Protein AF-A0A377C7A3-F1 (afdb_monomer)

pLDDT: mean 77.53, std 23.69, range [22.67, 98.62]

Solvent-accessible surface area (backbone atoms only — not comparable to full-atom values): 10834 Å² total; per-residue (Å²): 135,71,88,53,82,88,37,38,31,46,67,75,42,74,80,34,32,42,44,20,85,85,66,76,35,69,90,43,44,44,72,60,61,71,59,52,41,50,52,49,38,56,38,43,78,72,42,38,32,33,38,29,30,40,35,12,69,76,39,38,38,49,56,66,60,54,53,51,44,29,68,75,51,68,43,30,75,39,38,24,26,54,58,52,34,84,93,60,57,59,74,62,68,80,74,52,53,52,66,58,59,42,46,52,43,48,41,22,44,74,68,21,32,92,91,40,85,54,43,30,62,35,66,21,41,70,51,73,57,84,102,46,92,54,73,59,49,69,66,36,53,51,51,37,50,50,56,50,60,36,96,77,44,90,44,76,64,53,46,50,29,59,52,54,49,55,68,57,62,82,67,81,67,100,72,89,63,84,45,81,72,64,83,85,72,77,81,126

Nearest PDB structures (foldseek):
  4lef-assembly5_E  TM=9.799E-01  e=6.501E-24  Escherichia coli K-12
  8sfk-assembly1_D-2  TM=8.277E-01  e=1.593E-09  Saccharolobus solfataricus P2
  4keu-assembly2_B  TM=8.155E-01  e=1.593E-09  Saccharolobus solfataricus
  3k2g-assembly1_B  TM=8.786E-01  e=1.555E-08  Cereibacter sphaeroides 2.4.1
  5w3u-assembly2_D  TM=7.088E-01  e=3.055E-09  Saccharolobus solfataricus

InterPro domains:
  IPR001559 Phosphotriesterase [PF02126] (6-140)
  IPR001559 Phosphotriesterase [PS51347] (1-141)
  IPR001559 Phosphotriesterase [PTHR10819] (15-135)
  IPR017947 Aryldialkylphosphatase, zinc-binding site [PS01322] (7-15)
  IPR032466 Metal-dependent hydrolase [SSF51556] (3-167)

Sequence (188 aa):
MSFDPTGYTLAHEHLHIDLSGFKNNVDCRLDQYAFICQEMNDLMTRGVRNVIEMTNRYMGSNAQFMLDVMRETGINVVACTGYYQDAFFPEHVAIRSVQELAQEMVDEIEQGIDGTELKAGIIAEIGTSEGRLRRWKRRYLLPLRWRITRPDARSPRIRRLARWGWNNWRYCKPTELIFRASPLVTAI

Foldseek 3Di:
DADDLFFWEAEEDAQAFDPCVVVVHCVRGRDPLVVSLVVLLVVVVVRAAEYEHFQAPLRGDDPVSQVVSCVSRVHHYAYEYEDAEPSSDDPVVVVDALVVRLVVRVCQQPPHDPPDPHHHQAHDDHYYDPPDPDPCCVRHVVVSLPQQCDPVNPDPSSNVRSVVNVVCVVDDDPDDDTDNDDCPSVDD

Mean predicted aligned error: 9.61 Å

Radius of gyration: 16.35 Å; Cα contacts (8 Å, |Δi|>4): 289; chains: 1; bounding box: 43×36×40 Å

Organism: Escherichia coli (NCBI:txid562)

Secondary structure (DSSP, 8-state):
----TTSEEEEEE-SSEE-HHHHT-GGGEE--HHHHHHHHHHHHHTTEEEEEE---GGGT--HHHHHHHHHHH--EEE-EES---GGG--THHHHS-HHHHHHHHHHHHHT-STTSS----EE------TT---THIIIIIHHHHHHHT-TT-S-HHHHHHHHHHHHHTT---SS--EEPPPTTS---

Structure (mmCIF, N/CA/C/O backbone):
data_AF-A0A377C7A3-F1
#
_entry.id   AF-A0A377C7A3-F1
#
loop_
_atom_site.group_PDB
_atom_site.id
_atom_site.type_symbol
_atom_site.label_atom_id
_atom_site.label_alt_id
_atom_site.label_comp_id
_atom_site.label_asym_id
_atom_site.label_entity_id
_atom_site.label_seq_id
_atom_site.pdbx_PDB_ins_code
_atom_site.Cartn_x
_atom_site.Cartn_y
_atom_site.Cartn_z
_atom_site.occupancy
_atom_site.B_iso_or_equiv
_atom_site.auth_seq_id
_atom_site.auth_comp_id
_atom_site.auth_asym_id
_atom_site.auth_atom_id
_atom_site.pdbx_PDB_model_num
ATOM 1 N N . MET A 1 1 ? -2.768 8.661 11.198 1.00 59.44 1 MET A N 1
ATOM 2 C CA . MET A 1 1 ? -2.999 7.834 12.405 1.00 59.44 1 MET A CA 1
ATOM 3 C C . MET A 1 1 ? -1.776 6.958 12.644 1.00 59.44 1 MET A C 1
ATOM 5 O O . MET A 1 1 ? -0.974 6.815 11.727 1.00 59.44 1 MET A O 1
ATOM 9 N N . SER A 1 2 ? -1.572 6.469 13.867 1.00 81.88 2 SER A N 1
ATOM 10 C CA . SER A 1 2 ? -0.467 5.570 14.228 1.00 81.88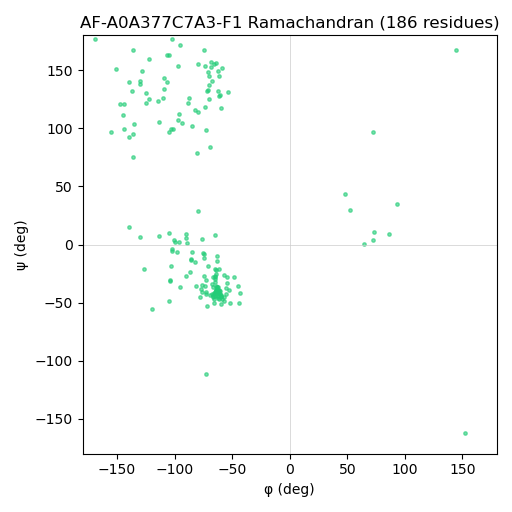 2 SER A CA 1
ATOM 11 C C . SER A 1 2 ? -0.970 4.132 14.396 1.00 81.88 2 SER A C 1
ATOM 13 O O . SER A 1 2 ? -2.168 3.896 14.524 1.00 81.88 2 SER A O 1
ATOM 15 N N . PHE A 1 3 ? -0.044 3.171 14.373 1.00 90.00 3 PHE A N 1
ATOM 16 C CA . PHE A 1 3 ? -0.342 1.751 14.554 1.00 90.00 3 PHE A CA 1
ATOM 17 C C . PHE A 1 3 ? -0.981 1.485 15.924 1.00 90.00 3 PHE A C 1
ATOM 19 O O . PHE A 1 3 ? -0.414 1.878 16.945 1.00 90.00 3 PHE A O 1
ATOM 26 N N . ASP A 1 4 ? -2.115 0.783 15.953 1.00 92.75 4 ASP A N 1
ATOM 27 C CA . ASP A 1 4 ? -2.824 0.449 17.191 1.00 92.75 4 ASP A CA 1
ATOM 28 C C . ASP A 1 4 ? -2.449 -0.971 17.661 1.00 92.75 4 ASP A C 1
ATOM 30 O O . ASP A 1 4 ? -2.891 -1.958 17.067 1.00 92.75 4 ASP A O 1
ATOM 34 N N . PRO A 1 5 ? -1.651 -1.121 18.734 1.00 93.88 5 PRO A N 1
ATOM 35 C CA . PRO A 1 5 ? -1.227 -2.431 19.225 1.00 93.88 5 PRO A CA 1
ATOM 36 C C . PRO A 1 5 ? -2.335 -3.201 19.965 1.00 93.88 5 PRO A C 1
ATOM 38 O O . PRO A 1 5 ? -2.118 -4.353 20.337 1.00 93.88 5 PRO A O 1
ATOM 41 N N . THR A 1 6 ? -3.487 -2.580 20.239 1.00 95.00 6 THR A N 1
ATOM 42 C CA . THR A 1 6 ? -4.564 -3.180 21.041 1.00 95.00 6 THR A CA 1
ATOM 43 C C . THR A 1 6 ? -5.531 -4.025 20.212 1.00 95.00 6 THR A C 1
ATOM 45 O O . THR A 1 6 ? -6.170 -4.929 20.755 1.00 95.00 6 THR A O 1
ATOM 48 N N . GLY A 1 7 ? -5.618 -3.767 18.903 1.00 94.88 7 GLY A N 1
ATOM 49 C CA . GLY A 1 7 ? -6.509 -4.465 17.979 1.00 94.88 7 GLY A CA 1
ATOM 50 C C . GLY A 1 7 ? -5.839 -5.527 17.110 1.00 94.88 7 GLY A C 1
ATOM 51 O O . GLY A 1 7 ? -4.620 -5.718 17.113 1.00 94.88 7 GLY A O 1
ATOM 52 N N . TYR A 1 8 ? -6.656 -6.220 16.317 1.00 97.50 8 TYR A N 1
ATOM 53 C CA . TYR A 1 8 ? -6.157 -7.163 15.318 1.00 97.50 8 TYR A CA 1
ATOM 54 C C . TYR A 1 8 ? -5.537 -6.446 14.118 1.00 97.50 8 TYR A C 1
ATOM 56 O O . TYR A 1 8 ? -5.878 -5.305 13.795 1.00 97.50 8 TYR A O 1
ATOM 64 N N . THR A 1 9 ? -4.615 -7.148 13.460 1.00 97.12 9 THR A N 1
ATOM 65 C CA . THR A 1 9 ? -3.934 -6.688 12.250 1.00 97.12 9 THR A CA 1
ATOM 66 C C . THR A 1 9 ? -4.108 -7.719 11.144 1.00 97.12 9 THR A C 1
ATOM 68 O O . THR A 1 9 ? -3.699 -8.870 11.319 1.00 97.12 9 THR A O 1
ATOM 71 N N . LEU A 1 10 ? -4.681 -7.305 10.013 1.00 95.31 10 LEU A N 1
ATOM 72 C CA . LEU A 1 10 ? -4.649 -8.094 8.781 1.00 95.31 10 LEU A CA 1
ATOM 73 C C . LEU A 1 10 ? -3.308 -7.828 8.096 1.00 95.31 10 LEU A C 1
ATOM 75 O O . LEU A 1 10 ? -2.980 -6.688 7.771 1.00 95.31 10 LEU A O 1
ATOM 79 N N . ALA A 1 11 ? -2.484 -8.868 7.983 1.00 93.94 11 ALA A N 1
ATOM 80 C CA . ALA A 1 11 ? -1.060 -8.722 7.689 1.00 93.94 11 ALA A CA 1
ATOM 81 C C . ALA A 1 11 ? -0.723 -8.615 6.194 1.00 93.94 11 ALA A C 1
ATOM 83 O O . ALA A 1 11 ? 0.421 -8.290 5.869 1.00 93.94 11 ALA A O 1
ATOM 84 N N . HIS A 1 12 ? -1.671 -8.925 5.311 1.00 96.06 12 HIS A N 1
ATOM 85 C CA . HIS A 1 12 ? -1.474 -8.930 3.867 1.00 96.06 12 HIS A CA 1
ATOM 86 C C . HIS A 1 12 ? -2.819 -8.717 3.174 1.00 96.06 12 HIS A C 1
ATOM 88 O O . HIS A 1 12 ? -3.550 -9.677 2.974 1.00 96.06 12 HIS A O 1
ATOM 94 N N . GLU A 1 13 ? -3.121 -7.481 2.791 1.00 96.50 13 GLU A N 1
ATOM 95 C CA . GLU A 1 13 ? -4.351 -7.148 2.067 1.00 96.50 13 GLU A CA 1
ATOM 96 C C . GLU A 1 13 ? -4.063 -6.189 0.910 1.00 96.50 13 GLU A C 1
ATOM 98 O O . GLU A 1 13 ? -2.997 -5.566 0.845 1.00 96.50 13 GLU A O 1
ATOM 103 N N . HIS A 1 14 ? -5.047 -6.031 0.029 1.00 97.69 14 HIS A N 1
ATOM 104 C CA . HIS A 1 14 ? -5.056 -5.016 -1.018 1.00 97.69 14 HIS A CA 1
ATOM 105 C C . HIS A 1 14 ? -6.306 -4.158 -0.856 1.00 97.69 14 HIS A C 1
ATOM 107 O O . HIS A 1 14 ? -7.413 -4.689 -0.827 1.00 97.69 14 HIS A O 1
ATOM 113 N N . LEU A 1 15 ? -6.131 -2.842 -0.747 1.00 96.75 15 LEU A N 1
ATOM 114 C CA . LEU A 1 15 ? -7.260 -1.905 -0.644 1.00 96.75 15 LEU A CA 1
ATOM 115 C C . LEU A 1 15 ? -7.502 -1.158 -1.952 1.00 96.75 15 LEU A C 1
ATOM 117 O O . LEU A 1 15 ? -8.637 -0.804 -2.259 1.00 96.75 15 LEU A O 1
ATOM 121 N N . HIS A 1 16 ? -6.433 -0.938 -2.715 1.00 98.00 16 HIS A N 1
ATOM 122 C CA . HIS A 1 16 ? -6.497 -0.397 -4.060 1.00 98.00 16 HIS A CA 1
ATOM 123 C C . HIS A 1 16 ? -5.405 -1.048 -4.904 1.00 98.00 16 HIS A C 1
ATOM 125 O O . HIS A 1 16 ? -4.225 -0.803 -4.668 1.00 98.00 16 HIS A O 1
ATOM 131 N N . ILE A 1 17 ? -5.796 -1.875 -5.872 1.00 96.88 17 ILE A N 1
ATOM 132 C CA . ILE A 1 17 ? -4.884 -2.603 -6.763 1.00 96.88 17 ILE A CA 1
ATOM 133 C C . ILE A 1 17 ? -5.437 -2.589 -8.184 1.00 96.88 17 ILE A C 1
ATOM 135 O O . ILE A 1 17 ? -6.637 -2.762 -8.386 1.00 96.88 17 ILE A O 1
ATOM 139 N N . ASP A 1 18 ? -4.564 -2.423 -9.175 1.00 96.19 18 ASP A N 1
ATOM 140 C CA . ASP A 1 18 ? -4.933 -2.515 -10.584 1.00 96.19 18 ASP A CA 1
ATOM 141 C C . ASP A 1 18 ? -3.905 -3.330 -11.375 1.00 96.19 18 ASP A C 1
ATOM 143 O O . ASP A 1 18 ? -2.890 -2.835 -11.866 1.00 96.19 18 ASP A O 1
ATOM 147 N N . LEU A 1 19 ? -4.210 -4.618 -11.525 1.00 93.25 19 LEU A N 1
ATOM 148 C CA . LEU A 1 19 ? -3.509 -5.528 -12.429 1.00 93.25 19 LEU A CA 1
ATOM 149 C C . LEU A 1 19 ? -4.331 -5.824 -13.690 1.00 93.25 19 LEU A C 1
ATOM 151 O O . LEU A 1 19 ? -3.980 -6.734 -14.452 1.00 93.25 19 LEU A O 1
ATOM 155 N N . SER A 1 20 ? -5.431 -5.099 -13.916 1.00 93.06 20 SER A N 1
ATOM 156 C CA . SER A 1 20 ? -6.378 -5.392 -14.993 1.00 93.06 20 SER A CA 1
ATOM 157 C C . SER A 1 20 ? -5.746 -5.254 -16.373 1.00 93.06 20 SER A C 1
ATOM 159 O O . SER A 1 20 ? -5.992 -6.101 -17.228 1.00 93.06 20 SER A O 1
ATOM 161 N N . GLY A 1 21 ? -4.847 -4.284 -16.569 1.00 91.12 21 GLY A N 1
ATOM 162 C CA . GLY A 1 21 ? -4.100 -4.122 -17.819 1.00 91.12 21 GLY A CA 1
ATOM 163 C C . GLY A 1 21 ? -3.177 -5.306 -18.131 1.00 91.12 21 GLY A C 1
ATOM 164 O O . GLY A 1 21 ? -3.117 -5.762 -19.270 1.00 91.12 21 GLY A O 1
ATOM 165 N N . PHE A 1 22 ? -2.507 -5.864 -17.116 1.00 88.62 22 PHE A N 1
ATOM 166 C CA . PHE A 1 22 ? -1.619 -7.022 -17.285 1.00 88.62 22 PHE A CA 1
ATOM 167 C C . PHE A 1 22 ? -2.385 -8.325 -17.518 1.00 88.62 22 PHE A C 1
ATOM 169 O O . PHE A 1 22 ? -1.918 -9.201 -18.244 1.00 88.62 22 PHE A O 1
ATOM 176 N N . LYS A 1 23 ? -3.541 -8.478 -16.865 1.00 89.25 23 LYS A N 1
ATOM 177 C CA . LYS A 1 23 ? -4.336 -9.714 -16.889 1.00 89.25 23 LYS A CA 1
ATOM 178 C C . LYS A 1 23 ? -5.491 -9.684 -17.887 1.00 89.25 23 LYS A C 1
ATOM 180 O O . LYS A 1 23 ? -6.140 -10.709 -18.071 1.00 89.25 23 LYS A O 1
ATOM 185 N N . ASN A 1 24 ? -5.744 -8.534 -18.512 1.00 92.81 24 ASN A N 1
ATOM 186 C CA . ASN A 1 24 ? -6.908 -8.267 -19.353 1.00 92.81 24 ASN A CA 1
ATOM 187 C C . ASN A 1 24 ? -8.228 -8.711 -18.687 1.00 92.81 24 ASN A C 1
ATOM 189 O O . ASN A 1 24 ? -9.066 -9.365 -19.304 1.00 92.81 24 ASN A O 1
ATOM 193 N N . ASN A 1 25 ? -8.371 -8.414 -17.392 1.00 93.50 25 ASN A N 1
ATOM 194 C CA . ASN A 1 25 ? -9.524 -8.799 -16.581 1.00 93.50 25 ASN A CA 1
ATOM 195 C C . ASN A 1 25 ? -9.860 -7.688 -15.578 1.00 93.50 25 ASN A C 1
ATOM 197 O O . ASN A 1 25 ? -9.024 -7.341 -14.743 1.00 93.50 25 ASN A O 1
ATOM 201 N N . VAL A 1 26 ? -11.083 -7.156 -15.646 1.00 93.12 26 VAL A N 1
ATOM 202 C CA . VAL A 1 26 ? -11.553 -6.077 -14.765 1.00 93.12 26 VAL A CA 1
ATOM 203 C C . VAL A 1 26 ? -11.628 -6.501 -13.298 1.00 93.12 26 VAL A C 1
ATOM 205 O O . VAL A 1 26 ? -11.380 -5.668 -12.438 1.00 93.12 26 VAL A O 1
ATOM 208 N N . ASP A 1 27 ? -11.833 -7.789 -13.005 1.00 93.88 27 ASP A N 1
ATOM 209 C CA . ASP A 1 27 ? -11.848 -8.310 -11.628 1.00 93.88 27 ASP A CA 1
ATOM 210 C C . ASP A 1 27 ? -10.487 -8.150 -10.927 1.00 93.88 27 ASP A C 1
ATOM 212 O O . ASP A 1 27 ? -10.370 -8.299 -9.715 1.00 93.88 27 ASP A O 1
ATOM 216 N N . CYS A 1 28 ? -9.427 -7.862 -11.688 1.00 93.50 28 CYS A N 1
ATOM 217 C CA . CYS A 1 28 ? -8.098 -7.565 -11.160 1.00 93.50 28 CYS A CA 1
ATOM 218 C C . CYS A 1 28 ? -7.872 -6.067 -10.892 1.00 93.50 28 CYS A C 1
ATOM 220 O O . CYS A 1 28 ? -6.732 -5.680 -10.625 1.00 93.50 28 CYS A O 1
ATOM 222 N N . ARG A 1 29 ? -8.922 -5.241 -10.987 1.00 95.94 29 ARG A N 1
ATOM 223 C CA . ARG A 1 29 ? -8.951 -3.845 -10.552 1.00 95.94 29 ARG A CA 1
ATOM 224 C C . ARG A 1 29 ? -9.913 -3.704 -9.377 1.00 95.94 29 ARG A C 1
ATOM 226 O O . ARG A 1 29 ? -11.127 -3.739 -9.550 1.00 95.94 29 ARG A O 1
ATOM 233 N N . LEU A 1 30 ? -9.347 -3.544 -8.190 1.00 97.12 30 LEU A N 1
ATOM 234 C CA . LEU A 1 30 ? -10.074 -3.288 -6.957 1.00 97.12 30 LEU A CA 1
ATOM 235 C C . LEU A 1 30 ? -9.928 -1.805 -6.615 1.00 97.12 30 LEU A C 1
ATOM 237 O O . LEU A 1 30 ? -8.896 -1.393 -6.098 1.00 97.12 30 LEU A O 1
ATOM 241 N N . ASP A 1 31 ? -10.947 -1.011 -6.937 1.00 97.00 31 ASP A N 1
ATOM 242 C CA . ASP A 1 31 ? -10.979 0.445 -6.721 1.00 97.00 31 ASP A CA 1
ATOM 243 C C . ASP A 1 31 ? -12.353 0.948 -6.220 1.00 97.00 31 ASP A C 1
ATOM 245 O O . ASP A 1 31 ? -12.656 2.145 -6.228 1.00 97.00 31 ASP A O 1
ATOM 249 N N . GLN A 1 32 ? -13.208 0.035 -5.749 1.00 97.75 32 GLN A N 1
ATOM 250 C CA . GLN A 1 32 ? -14.587 0.322 -5.348 1.00 97.75 32 GLN A CA 1
ATOM 251 C C . GLN A 1 32 ? -14.657 0.934 -3.938 1.00 97.75 32 GLN A C 1
ATOM 253 O O . GLN A 1 32 ? -15.010 0.264 -2.967 1.00 97.75 32 GLN A O 1
ATOM 258 N N . TYR A 1 33 ? -14.355 2.233 -3.836 1.00 98.25 33 TYR A N 1
ATOM 259 C CA . TYR A 1 33 ? -14.226 2.981 -2.574 1.00 98.25 33 TYR A CA 1
ATOM 260 C C . TYR A 1 33 ? -15.327 2.705 -1.539 1.00 98.25 33 TYR A C 1
ATOM 262 O O . TYR A 1 33 ? -15.030 2.393 -0.387 1.00 98.25 33 TYR A O 1
ATOM 270 N N . ALA A 1 34 ? -16.600 2.790 -1.940 1.00 98.38 34 ALA A N 1
ATOM 271 C CA . ALA A 1 34 ? -17.723 2.632 -1.016 1.00 98.38 34 ALA A CA 1
ATOM 272 C C . ALA A 1 34 ? -17.785 1.226 -0.394 1.00 98.38 34 ALA A C 1
ATOM 274 O O . ALA A 1 34 ? -18.061 1.102 0.798 1.00 98.38 34 ALA A O 1
ATOM 275 N N . PHE A 1 35 ? -17.498 0.182 -1.176 1.00 98.31 35 PHE A N 1
ATOM 276 C CA . PHE A 1 35 ? -17.493 -1.196 -0.681 1.00 98.31 35 PHE A CA 1
ATOM 277 C C . PHE A 1 35 ? -16.283 -1.463 0.210 1.00 98.31 35 PHE A C 1
ATOM 279 O O . PHE A 1 35 ? -16.447 -2.025 1.287 1.00 98.31 35 PHE A O 1
ATOM 286 N N . ILE A 1 36 ? -15.101 -0.956 -0.156 1.00 98.50 36 ILE A N 1
ATOM 287 C CA . ILE A 1 36 ? -13.912 -1.052 0.702 1.00 98.50 36 ILE A CA 1
ATOM 288 C C . ILE A 1 36 ? -14.151 -0.364 2.050 1.00 98.50 36 ILE A C 1
ATOM 290 O O . ILE A 1 36 ? -13.851 -0.939 3.092 1.00 98.50 36 ILE A O 1
ATOM 294 N N . CYS A 1 37 ? -14.750 0.830 2.068 1.00 98.62 37 CYS A N 1
ATOM 295 C CA . CYS A 1 37 ? -15.074 1.507 3.327 1.00 98.62 37 CYS A CA 1
ATOM 296 C C . CYS A 1 37 ? -16.067 0.705 4.180 1.00 98.62 37 CYS A C 1
ATOM 298 O O . CYS A 1 37 ? -15.907 0.631 5.397 1.00 98.62 37 CYS A O 1
ATOM 300 N N . GLN A 1 38 ? -17.076 0.083 3.561 1.00 98.50 38 GLN A N 1
ATOM 301 C CA . GLN A 1 38 ? -18.010 -0.800 4.266 1.00 98.50 38 GLN A CA 1
ATOM 302 C C . GLN A 1 38 ? -17.288 -2.005 4.881 1.00 98.50 38 GLN A C 1
ATOM 304 O O . GLN A 1 38 ? -17.453 -2.254 6.073 1.00 98.50 38 GLN A O 1
ATOM 309 N N . GLU A 1 39 ? -16.419 -2.683 4.128 1.00 98.44 39 GLU A N 1
ATOM 310 C CA . GLU A 1 39 ? -15.635 -3.807 4.652 1.00 98.44 39 GLU A CA 1
ATOM 311 C C . GLU A 1 39 ? -14.707 -3.385 5.796 1.00 98.44 39 GLU A C 1
ATOM 313 O O . GLU A 1 39 ? -14.626 -4.070 6.815 1.00 98.44 39 GLU A O 1
ATOM 318 N N . MET A 1 40 ? -14.040 -2.232 5.688 1.00 98.56 40 MET A N 1
ATOM 319 C CA . MET A 1 40 ? -13.183 -1.726 6.765 1.00 98.56 40 MET A CA 1
ATOM 320 C C . MET A 1 40 ? -13.990 -1.402 8.027 1.00 98.56 40 MET A C 1
ATOM 322 O O . MET A 1 40 ? -13.544 -1.714 9.133 1.00 98.56 40 MET A O 1
ATOM 326 N N . ASN A 1 41 ? -15.193 -0.838 7.887 1.00 98.44 41 ASN A N 1
ATOM 327 C CA . ASN A 1 41 ? -16.100 -0.619 9.014 1.00 98.44 41 ASN A CA 1
ATOM 328 C C . ASN A 1 41 ? -16.521 -1.949 9.657 1.00 98.44 41 ASN A C 1
ATOM 330 O O . ASN A 1 41 ? -16.450 -2.090 10.881 1.00 98.44 41 ASN A O 1
ATOM 334 N N . ASP A 1 42 ? -16.864 -2.959 8.857 1.00 98.38 42 ASP A N 1
ATOM 335 C CA . ASP A 1 42 ? -17.189 -4.297 9.355 1.00 98.38 42 ASP A CA 1
ATOM 336 C C . ASP A 1 42 ? -16.006 -4.926 10.106 1.00 98.38 42 ASP A C 1
ATOM 338 O O . ASP A 1 42 ? -16.180 -5.480 11.197 1.00 98.38 42 ASP A O 1
ATOM 342 N N . LEU A 1 43 ? -14.781 -4.791 9.593 1.00 98.12 43 LEU A N 1
ATOM 343 C CA . LEU A 1 43 ? -13.562 -5.232 10.276 1.00 98.12 43 LEU A CA 1
ATOM 344 C C . LEU A 1 43 ? -13.344 -4.480 11.599 1.00 98.12 43 LEU A C 1
ATOM 346 O O . LEU A 1 43 ? -13.008 -5.098 12.618 1.00 98.12 43 LEU A O 1
ATOM 350 N N . MET A 1 44 ? -13.598 -3.169 11.624 1.00 98.00 44 MET A N 1
ATOM 351 C CA . MET A 1 44 ? -13.514 -2.352 12.836 1.00 98.00 44 MET A CA 1
ATOM 352 C C . MET A 1 44 ? -14.487 -2.840 13.921 1.00 98.00 44 MET A C 1
ATOM 354 O O . MET A 1 44 ? -14.084 -2.937 15.089 1.00 98.00 44 MET A O 1
ATOM 358 N N . THR A 1 45 ? -15.716 -3.246 13.565 1.00 98.19 45 THR A N 1
ATOM 359 C CA . THR A 1 45 ? -16.674 -3.838 14.529 1.00 98.19 45 THR A CA 1
ATOM 360 C C . THR A 1 45 ? -16.188 -5.166 15.118 1.00 98.19 45 THR A C 1
ATOM 362 O O . THR A 1 45 ? -16.536 -5.512 16.246 1.00 98.19 45 THR A O 1
ATOM 365 N N . ARG A 1 46 ? -15.321 -5.888 14.398 1.00 97.94 46 ARG A N 1
ATOM 366 C CA . ARG A 1 46 ? -14.728 -7.172 14.813 1.00 97.94 46 ARG A CA 1
ATOM 367 C C . ARG A 1 46 ? -13.407 -7.016 15.575 1.00 97.94 46 ARG A C 1
ATOM 369 O O . ARG A 1 46 ? -12.761 -8.010 15.903 1.00 97.94 46 ARG A O 1
ATOM 376 N N . GLY A 1 47 ? -13.000 -5.781 15.876 1.00 97.44 47 GLY A N 1
ATOM 377 C CA . GLY A 1 47 ? -11.790 -5.485 16.649 1.00 97.44 47 GLY A CA 1
ATOM 378 C C . GLY A 1 47 ? -10.504 -5.405 15.822 1.00 97.44 47 GLY A C 1
ATOM 379 O O . GLY A 1 47 ? -9.419 -5.316 16.399 1.00 97.44 47 GLY A O 1
ATOM 380 N N . VAL A 1 48 ? -10.591 -5.422 14.490 1.00 98.12 48 VAL A N 1
ATOM 381 C CA . VAL A 1 48 ? -9.450 -5.082 13.628 1.00 98.12 48 VAL A CA 1
ATOM 382 C C . VAL A 1 48 ? -9.180 -3.592 13.743 1.00 98.12 48 VAL A C 1
ATOM 384 O O . VAL A 1 48 ? -10.108 -2.790 13.779 1.00 98.12 48 VAL A O 1
ATOM 387 N N . ARG A 1 49 ? -7.907 -3.219 13.835 1.00 97.81 49 ARG A N 1
ATOM 388 C CA . ARG A 1 49 ? -7.487 -1.813 13.882 1.00 97.81 49 ARG A CA 1
ATOM 389 C C . ARG A 1 49 ? -6.448 -1.470 12.83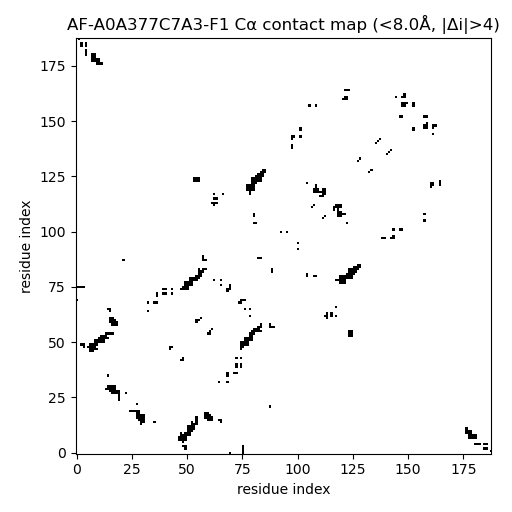5 1.00 97.81 49 ARG A C 1
ATOM 391 O O . ARG A 1 49 ? -6.320 -0.301 12.494 1.00 97.81 49 ARG A O 1
ATOM 398 N N . ASN A 1 50 ? -5.735 -2.469 12.315 1.00 98.00 50 ASN A N 1
ATOM 399 C CA . ASN A 1 50 ? -4.668 -2.259 11.349 1.00 98.00 50 ASN A CA 1
ATOM 400 C C . ASN A 1 50 ? -4.839 -3.167 10.131 1.00 98.00 50 ASN A C 1
ATOM 402 O O . ASN A 1 50 ? -5.133 -4.356 10.268 1.00 98.00 50 ASN A O 1
ATOM 406 N N . VAL A 1 51 ? -4.553 -2.622 8.957 1.00 97.88 51 VAL A N 1
ATOM 407 C CA . VAL A 1 51 ? -4.419 -3.363 7.703 1.00 97.88 51 VAL A CA 1
ATOM 408 C C . VAL A 1 51 ? -3.054 -3.043 7.116 1.00 97.88 51 VAL A C 1
ATOM 410 O O . VAL A 1 51 ? -2.667 -1.876 7.039 1.00 97.88 51 VAL A O 1
ATOM 413 N N . ILE A 1 52 ? -2.296 -4.070 6.740 1.00 97.44 52 ILE A N 1
ATOM 414 C CA . ILE A 1 52 ? -1.040 -3.886 6.014 1.00 97.44 52 ILE A CA 1
ATOM 415 C C . ILE A 1 52 ? -1.328 -4.045 4.520 1.00 97.44 52 ILE A C 1
ATOM 417 O O . ILE A 1 52 ? -1.664 -5.133 4.056 1.00 97.44 52 ILE A O 1
ATOM 421 N N . GLU A 1 53 ? -1.204 -2.940 3.791 1.00 97.00 53 GLU A N 1
ATOM 422 C CA . GLU A 1 53 ? -1.537 -2.826 2.373 1.00 97.00 53 GLU A CA 1
ATOM 423 C C . GLU A 1 53 ? -0.308 -3.203 1.534 1.00 97.00 53 GLU A C 1
ATOM 425 O O . GLU A 1 53 ? 0.778 -2.644 1.718 1.00 97.00 53 GLU A O 1
ATOM 430 N N . MET A 1 54 ? -0.456 -4.215 0.677 1.00 95.94 54 MET A N 1
ATOM 431 C CA . MET A 1 54 ? 0.645 -4.865 -0.047 1.00 95.94 54 MET A CA 1
ATOM 432 C C . MET A 1 54 ? 0.795 -4.402 -1.501 1.00 95.94 54 MET A C 1
ATOM 434 O O . MET A 1 54 ? 1.651 -4.918 -2.225 1.00 95.94 54 MET A O 1
ATOM 438 N N . THR A 1 55 ? 0.005 -3.428 -1.946 1.00 95.38 55 THR A N 1
ATOM 439 C CA . THR A 1 55 ? 0.061 -2.908 -3.310 1.00 95.38 55 THR A CA 1
ATOM 440 C C . THR A 1 55 ? 1.138 -1.838 -3.417 1.00 95.38 55 THR A C 1
ATOM 442 O O . THR A 1 55 ? 0.948 -0.684 -3.033 1.00 95.38 55 THR A O 1
ATOM 445 N N . ASN A 1 56 ? 2.291 -2.207 -3.981 1.00 93.38 56 ASN A N 1
ATOM 446 C CA . ASN A 1 56 ? 3.320 -1.224 -4.315 1.00 93.38 56 ASN A CA 1
ATOM 447 C C . ASN A 1 56 ? 2.928 -0.416 -5.559 1.00 93.38 56 ASN A C 1
ATOM 449 O O . ASN A 1 56 ? 2.013 -0.771 -6.306 1.00 93.38 56 ASN A O 1
ATOM 453 N N . ARG A 1 57 ? 3.661 0.673 -5.802 1.00 92.69 57 ARG A N 1
ATOM 454 C CA . ARG A 1 57 ? 3.417 1.633 -6.885 1.00 92.69 57 ARG A CA 1
ATOM 455 C C . ARG A 1 57 ? 3.084 0.994 -8.237 1.00 92.69 57 ARG A C 1
ATOM 457 O O . ARG A 1 57 ? 2.179 1.445 -8.929 1.00 92.69 57 ARG A O 1
ATOM 464 N N . TYR A 1 58 ? 3.784 -0.076 -8.606 1.00 91.44 58 TYR A N 1
ATOM 465 C CA . TYR A 1 58 ? 3.663 -0.708 -9.925 1.00 91.44 58 TYR A CA 1
ATOM 466 C C . TYR A 1 58 ? 2.592 -1.798 -10.006 1.00 91.44 58 TYR A C 1
ATOM 468 O O . TYR A 1 58 ? 2.401 -2.394 -11.062 1.00 91.44 58 TYR A O 1
ATOM 476 N N . MET A 1 59 ? 1.879 -2.039 -8.908 1.00 93.25 59 MET A N 1
ATOM 477 C CA . MET A 1 59 ? 0.687 -2.882 -8.858 1.00 93.25 59 MET A CA 1
ATOM 478 C C . MET A 1 59 ? -0.614 -2.061 -8.879 1.00 93.25 59 MET A C 1
ATOM 480 O O . MET A 1 59 ? -1.693 -2.636 -8.801 1.00 93.25 59 MET A O 1
ATOM 484 N N . GLY A 1 60 ? -0.530 -0.730 -8.983 1.00 94.00 60 GLY A N 1
ATOM 485 C CA . GLY A 1 60 ? -1.699 0.154 -8.964 1.00 94.00 60 GLY A CA 1
ATOM 486 C C . GLY A 1 60 ? -2.045 0.684 -7.573 1.00 94.00 60 GLY A C 1
ATOM 487 O O . GLY A 1 60 ? -3.222 0.849 -7.269 1.00 94.00 60 GLY A O 1
ATOM 488 N N . SER A 1 61 ? -1.036 0.936 -6.732 1.00 95.38 61 SER A N 1
ATOM 489 C CA . SER A 1 61 ? -1.223 1.620 -5.445 1.00 95.38 61 SER A CA 1
ATOM 490 C C . SER A 1 61 ? -1.829 3.012 -5.633 1.00 95.38 61 SER A C 1
ATOM 492 O O . SER A 1 61 ? -1.616 3.653 -6.664 1.00 95.38 61 SER A O 1
ATOM 494 N N . ASN A 1 62 ? -2.564 3.487 -4.630 1.00 97.88 62 ASN A N 1
ATOM 495 C CA . ASN A 1 62 ? -3.136 4.829 -4.619 1.00 97.88 62 ASN A CA 1
ATOM 496 C C . ASN A 1 62 ? -3.114 5.401 -3.196 1.00 97.88 62 ASN A C 1
ATOM 498 O O . ASN A 1 62 ? -3.967 5.080 -2.362 1.00 97.88 62 ASN A O 1
ATOM 502 N N . ALA A 1 63 ? -2.120 6.249 -2.912 1.00 97.50 63 ALA A N 1
ATOM 503 C CA . ALA A 1 63 ? -1.930 6.824 -1.580 1.00 97.50 63 ALA A CA 1
ATOM 504 C C . ALA A 1 63 ? -3.118 7.675 -1.107 1.00 97.50 63 ALA A C 1
ATOM 506 O O . ALA A 1 63 ? -3.506 7.586 0.059 1.00 97.50 63 ALA A O 1
ATOM 507 N N . GLN A 1 64 ? -3.730 8.452 -2.007 1.00 98.25 64 GLN A N 1
ATOM 508 C CA . GLN A 1 64 ? -4.880 9.288 -1.659 1.00 98.25 64 GLN A CA 1
ATOM 509 C C . GLN A 1 64 ? -6.092 8.432 -1.283 1.00 98.25 64 GLN A C 1
ATOM 511 O O . GLN A 1 64 ? -6.731 8.695 -0.269 1.00 98.25 64 GLN A O 1
ATOM 516 N N . PHE A 1 65 ? -6.351 7.357 -2.031 1.00 98.44 65 PHE A N 1
ATOM 517 C CA . PHE A 1 65 ? -7.424 6.416 -1.707 1.00 98.44 65 PHE A CA 1
ATOM 518 C C . PHE A 1 65 ? -7.252 5.826 -0.302 1.00 98.44 65 PHE A C 1
ATOM 520 O O . PHE A 1 65 ? -8.200 5.783 0.478 1.00 98.44 65 PHE A O 1
ATOM 527 N N . MET A 1 66 ? -6.032 5.408 0.055 1.00 98.12 66 MET A N 1
ATOM 528 C CA . MET A 1 66 ? -5.743 4.903 1.402 1.00 98.12 66 MET A CA 1
ATOM 529 C C . MET A 1 66 ? -5.966 5.969 2.482 1.00 98.12 66 MET A C 1
ATOM 531 O O . MET A 1 66 ? -6.521 5.657 3.536 1.00 98.12 66 MET A O 1
ATOM 535 N N . LEU A 1 67 ? -5.551 7.218 2.237 1.00 98.19 67 LEU A N 1
ATOM 536 C CA . LEU A 1 67 ? -5.795 8.339 3.152 1.00 98.19 67 LEU A CA 1
ATOM 537 C C . LEU A 1 67 ? -7.290 8.568 3.381 1.00 98.19 67 LEU A C 1
ATOM 539 O O . LEU A 1 67 ? -7.715 8.728 4.529 1.00 98.19 67 LEU A O 1
ATOM 543 N N . ASP A 1 68 ? -8.081 8.517 2.314 1.00 98.44 68 ASP A N 1
ATOM 544 C CA . ASP A 1 68 ? -9.527 8.707 2.373 1.00 98.44 68 ASP A CA 1
ATOM 545 C C . ASP A 1 68 ? -10.206 7.564 3.149 1.00 98.44 68 ASP A C 1
ATOM 547 O O . ASP A 1 68 ? -10.985 7.828 4.065 1.00 98.44 68 ASP A O 1
ATOM 551 N N . VAL A 1 69 ? -9.823 6.302 2.901 1.00 98.44 69 VAL A N 1
ATOM 552 C CA . VAL A 1 69 ? -10.325 5.134 3.655 1.00 98.44 69 VAL A CA 1
ATOM 553 C C . VAL A 1 69 ? -9.994 5.237 5.147 1.00 98.44 69 VAL A C 1
ATOM 555 O O . VAL A 1 69 ? -10.865 5.001 5.990 1.00 98.44 69 VAL A O 1
ATOM 558 N N . MET A 1 70 ? -8.756 5.607 5.500 1.00 98.12 70 MET A N 1
ATOM 559 C CA . MET A 1 70 ? -8.361 5.800 6.904 1.00 98.12 70 MET A CA 1
ATOM 560 C C . MET A 1 70 ? -9.182 6.905 7.572 1.00 98.12 70 MET A C 1
ATOM 562 O O . MET A 1 70 ? -9.577 6.774 8.731 1.00 98.12 70 MET A O 1
ATOM 566 N N . ARG A 1 71 ? -9.447 7.998 6.847 1.00 98.12 71 ARG A N 1
ATOM 567 C CA . ARG A 1 71 ? -10.235 9.126 7.348 1.00 98.12 71 ARG A CA 1
ATOM 568 C C . ARG A 1 71 ? -11.699 8.752 7.572 1.00 98.12 71 ARG A C 1
ATOM 570 O O . ARG A 1 71 ? -12.259 9.163 8.583 1.00 98.12 71 ARG A O 1
ATOM 577 N N . GLU A 1 72 ? -12.294 8.008 6.648 1.00 98.25 72 GLU A N 1
ATOM 578 C CA . GLU A 1 72 ? -13.710 7.629 6.686 1.00 98.25 72 GLU A CA 1
ATOM 579 C C . GLU A 1 72 ? -14.001 6.577 7.765 1.00 98.25 72 GLU A C 1
ATOM 581 O O . GLU A 1 72 ? -14.988 6.672 8.489 1.00 98.25 72 GLU A O 1
ATOM 586 N N . THR A 1 73 ? -13.130 5.575 7.895 1.00 98.12 73 THR A N 1
ATOM 587 C CA . THR A 1 73 ? -13.408 4.364 8.695 1.00 98.12 73 THR A CA 1
ATOM 588 C C . THR A 1 73 ? -12.696 4.362 10.049 1.00 98.12 73 THR A C 1
ATOM 590 O O . THR A 1 73 ? -13.042 3.599 10.951 1.00 98.12 73 THR A O 1
ATOM 593 N N . GLY A 1 74 ? -11.662 5.196 10.200 1.00 97.75 74 GLY A N 1
ATOM 594 C CA . GLY A 1 74 ? -10.787 5.214 11.371 1.00 97.75 74 GLY A CA 1
ATOM 595 C C . GLY A 1 74 ? -9.834 4.019 11.474 1.00 97.75 74 GLY A C 1
ATOM 596 O O . GLY A 1 74 ? -9.118 3.915 12.472 1.00 97.75 74 GLY A O 1
ATOM 597 N N . ILE A 1 75 ? -9.808 3.116 10.485 1.00 98.06 75 ILE A N 1
ATOM 598 C CA . ILE A 1 75 ? -8.833 2.024 10.442 1.00 98.06 75 ILE A CA 1
ATOM 599 C C . ILE A 1 75 ? -7.436 2.578 10.143 1.00 98.06 75 ILE A C 1
ATOM 601 O O . ILE A 1 75 ? -7.278 3.533 9.384 1.00 98.06 75 ILE A O 1
ATOM 605 N N . ASN A 1 76 ? -6.398 1.976 10.719 1.00 98.25 76 ASN A N 1
ATOM 606 C CA . ASN A 1 76 ? -5.019 2.306 10.380 1.00 98.25 76 ASN A CA 1
ATOM 607 C C . ASN A 1 76 ? -4.548 1.464 9.183 1.00 98.25 76 ASN A C 1
ATOM 609 O O . ASN A 1 76 ? -4.578 0.234 9.236 1.00 98.25 76 ASN A O 1
ATOM 613 N N . VAL A 1 77 ? -4.052 2.117 8.132 1.00 97.94 77 VAL A N 1
ATOM 614 C CA . VAL A 1 77 ? -3.489 1.450 6.949 1.00 97.94 77 VAL A CA 1
ATOM 615 C C . VAL A 1 77 ? -1.979 1.664 6.904 1.00 97.94 77 VAL A C 1
ATOM 617 O O . VAL A 1 77 ? -1.486 2.791 6.943 1.00 97.94 77 VAL A O 1
ATOM 620 N N . VAL A 1 78 ? -1.224 0.570 6.809 1.00 97.12 78 VAL A N 1
ATOM 621 C CA . VAL A 1 78 ? 0.232 0.589 6.635 1.00 97.12 78 VAL A CA 1
ATOM 622 C C . VAL A 1 78 ? 0.551 0.308 5.170 1.00 97.12 78 VAL A C 1
ATOM 624 O O . VAL A 1 78 ? 0.564 -0.849 4.759 1.00 97.12 78 VAL A O 1
ATOM 627 N N . ALA A 1 79 ? 0.824 1.365 4.404 1.00 96.94 79 ALA A N 1
ATOM 628 C CA . ALA A 1 79 ? 1.201 1.266 2.995 1.00 96.94 79 ALA A CA 1
ATOM 629 C C . ALA A 1 79 ? 2.582 0.622 2.802 1.00 96.94 79 ALA A C 1
ATOM 631 O O . ALA A 1 79 ? 3.470 0.740 3.662 1.00 96.94 79 ALA A O 1
ATOM 632 N N . CYS A 1 80 ? 2.787 -0.006 1.648 1.00 94.62 80 CYS A N 1
ATOM 633 C CA . CYS A 1 80 ? 4.059 -0.605 1.272 1.00 94.62 80 CYS A CA 1
ATOM 634 C C . CYS A 1 80 ? 4.814 0.186 0.195 1.00 94.62 80 CYS A C 1
ATOM 636 O O . CYS A 1 80 ? 4.262 1.031 -0.501 1.00 94.62 80 CYS A O 1
ATOM 638 N N . THR A 1 81 ? 6.104 -0.114 0.069 1.00 93.31 81 THR A N 1
ATOM 639 C CA . THR A 1 81 ? 6.954 0.269 -1.061 1.00 93.31 81 THR A CA 1
ATOM 640 C C . THR A 1 81 ? 7.668 -0.962 -1.601 1.00 93.31 81 THR A C 1
ATOM 642 O O . THR A 1 81 ? 8.011 -1.872 -0.840 1.00 93.31 81 THR A O 1
ATOM 645 N N . GLY A 1 82 ? 7.956 -1.005 -2.897 1.00 90.44 82 GLY A N 1
ATOM 646 C CA . GLY A 1 82 ? 8.730 -2.096 -3.465 1.00 90.44 82 GLY A CA 1
ATOM 647 C C . GLY A 1 82 ? 8.430 -2.369 -4.925 1.00 90.44 82 GLY A C 1
ATOM 648 O O . GLY A 1 82 ? 7.885 -1.546 -5.653 1.00 90.44 82 GLY A O 1
ATOM 649 N N . TYR A 1 83 ? 8.829 -3.566 -5.334 1.00 87.19 83 TYR A N 1
ATOM 650 C CA . TYR A 1 83 ? 8.666 -4.089 -6.679 1.00 87.19 83 TYR A CA 1
ATOM 651 C C . TYR A 1 83 ? 8.220 -5.542 -6.564 1.00 87.19 83 TYR A C 1
ATOM 653 O O . TYR A 1 83 ? 8.842 -6.302 -5.820 1.00 87.19 83 TYR A O 1
ATOM 661 N N . TYR A 1 84 ? 7.182 -5.915 -7.317 1.00 82.62 84 TYR A N 1
ATOM 662 C CA . TYR A 1 84 ? 6.525 -7.217 -7.204 1.00 82.62 84 TYR A CA 1
ATOM 663 C C . TYR A 1 84 ? 7.360 -8.385 -7.762 1.00 82.62 84 TYR A C 1
ATOM 665 O O . TYR A 1 84 ? 8.381 -8.761 -7.190 1.00 82.62 84 TYR A O 1
ATOM 673 N N . GLN A 1 85 ? 6.937 -8.999 -8.867 1.00 78.44 85 GLN A N 1
ATOM 674 C CA . GLN A 1 85 ? 7.648 -10.094 -9.524 1.00 78.44 85 GLN A CA 1
ATOM 675 C C . GLN A 1 85 ? 7.972 -9.737 -10.973 1.00 78.44 85 GLN A C 1
ATOM 677 O O . GLN A 1 85 ? 7.297 -8.906 -11.574 1.00 78.44 85 GLN A O 1
ATOM 682 N N . ASP A 1 86 ? 8.959 -10.433 -11.543 1.00 75.31 86 ASP A N 1
ATOM 683 C CA . ASP A 1 86 ? 9.552 -10.164 -12.859 1.00 75.31 86 ASP A CA 1
ATOM 684 C C . ASP A 1 86 ? 8.539 -9.864 -13.985 1.00 75.31 86 ASP A C 1
ATOM 686 O O . ASP A 1 86 ? 8.820 -9.035 -14.843 1.00 75.31 86 ASP A O 1
ATOM 690 N N . ALA A 1 87 ? 7.371 -10.517 -13.993 1.00 78.44 87 ALA A N 1
ATOM 691 C CA . ALA A 1 87 ? 6.342 -10.334 -15.025 1.00 78.44 87 ALA A CA 1
ATOM 692 C C . ALA A 1 87 ? 5.603 -8.982 -14.963 1.00 78.44 87 ALA A C 1
ATOM 694 O O . ALA A 1 87 ? 4.987 -8.588 -15.947 1.00 78.44 87 ALA A O 1
ATOM 695 N N . PHE A 1 88 ? 5.661 -8.293 -13.823 1.00 81.75 88 PHE A N 1
ATOM 696 C CA . PHE A 1 88 ? 4.964 -7.030 -13.554 1.00 81.75 88 PHE A CA 1
ATOM 697 C C . PHE A 1 88 ? 5.942 -5.865 -13.373 1.00 81.75 88 PHE A C 1
ATOM 699 O O . PHE A 1 88 ? 5.548 -4.775 -12.968 1.00 81.75 88 PHE A O 1
ATOM 706 N N . PHE A 1 89 ? 7.236 -6.082 -13.626 1.00 83.56 89 PHE A N 1
ATOM 707 C CA . PHE A 1 89 ? 8.197 -4.996 -13.529 1.00 83.56 89 PHE A CA 1
ATOM 708 C C . PHE A 1 89 ? 8.004 -3.997 -14.671 1.00 83.56 89 PHE A C 1
ATOM 710 O O . PHE A 1 89 ? 7.946 -4.404 -15.833 1.00 83.56 89 PHE A O 1
ATOM 717 N N . PRO A 1 90 ? 7.977 -2.691 -14.366 1.00 86.88 90 PRO A N 1
ATOM 718 C CA . PRO A 1 90 ? 8.064 -1.673 -15.398 1.00 86.88 90 PRO A CA 1
ATOM 719 C C . PRO A 1 90 ? 9.442 -1.729 -16.070 1.00 86.88 90 PRO A C 1
ATOM 721 O O . PRO A 1 90 ? 10.439 -2.147 -15.468 1.00 86.88 90 PRO A O 1
ATOM 724 N N . GLU A 1 91 ? 9.516 -1.260 -17.315 1.00 87.12 91 GLU A N 1
ATOM 725 C CA . GLU A 1 91 ? 10.730 -1.342 -18.139 1.00 87.12 91 GLU A CA 1
ATOM 726 C C . GLU A 1 91 ? 11.961 -0.727 -17.456 1.00 87.12 91 GLU A C 1
ATOM 728 O O . GLU A 1 91 ? 13.078 -1.237 -17.595 1.00 87.12 91 GLU A O 1
ATOM 733 N N . HIS A 1 92 ? 11.778 0.327 -16.649 1.00 86.00 92 HIS A N 1
ATOM 734 C CA . HIS A 1 92 ? 12.900 1.013 -16.009 1.00 86.00 92 HIS A CA 1
ATOM 735 C C . HIS A 1 92 ? 13.658 0.151 -14.993 1.00 86.00 92 HIS A C 1
ATOM 737 O O . HIS A 1 92 ? 14.820 0.434 -14.701 1.00 86.00 92 HIS A O 1
ATOM 743 N N . VAL A 1 93 ? 13.051 -0.916 -14.466 1.00 86.25 93 VAL A N 1
ATOM 744 C CA . VAL A 1 93 ? 13.721 -1.845 -13.538 1.00 86.25 93 VAL A CA 1
ATOM 745 C C . VAL A 1 93 ? 14.872 -2.583 -14.230 1.00 86.25 93 VAL A C 1
ATOM 747 O O . VAL A 1 93 ? 15.879 -2.901 -13.594 1.00 86.25 93 VAL A O 1
ATOM 750 N N . ALA A 1 94 ? 14.772 -2.801 -15.548 1.00 83.00 94 ALA A N 1
ATOM 751 C CA . ALA A 1 94 ? 15.824 -3.402 -16.372 1.00 83.00 94 ALA A CA 1
ATOM 752 C C . ALA A 1 94 ? 17.073 -2.524 -16.508 1.00 83.00 94 ALA A C 1
ATOM 754 O O . ALA A 1 94 ? 18.189 -3.051 -16.579 1.00 83.00 94 ALA A O 1
ATOM 755 N N . ILE A 1 95 ? 16.886 -1.204 -16.531 1.00 87.75 95 ILE A N 1
ATOM 756 C CA . ILE A 1 95 ? 17.931 -0.232 -16.880 1.00 87.75 95 ILE A CA 1
ATOM 757 C C . ILE A 1 95 ? 18.505 0.494 -15.661 1.00 87.75 95 ILE A C 1
ATOM 759 O O . ILE A 1 95 ? 19.691 0.819 -15.664 1.00 87.75 95 ILE A O 1
ATOM 763 N N . ARG A 1 96 ? 17.705 0.718 -14.611 1.00 86.75 96 ARG A N 1
ATOM 764 C CA . ARG A 1 96 ? 18.159 1.402 -13.396 1.00 86.75 96 ARG A CA 1
ATOM 765 C C . ARG A 1 96 ? 19.122 0.539 -12.588 1.00 86.75 96 ARG A C 1
ATOM 767 O O . ARG A 1 96 ? 19.038 -0.694 -12.532 1.00 86.75 96 ARG A O 1
ATOM 774 N N . SER A 1 97 ? 20.046 1.215 -11.922 1.00 87.06 97 SER A N 1
ATOM 775 C CA . SER A 1 97 ? 20.918 0.619 -10.924 1.00 87.06 97 SER A CA 1
ATOM 776 C C . SER A 1 97 ? 20.124 0.213 -9.681 1.00 87.06 97 SER A C 1
ATOM 778 O O . SER A 1 97 ? 19.074 0.765 -9.357 1.00 87.06 97 SER A O 1
ATOM 780 N N . VAL A 1 98 ? 20.665 -0.742 -8.926 1.00 83.12 98 VAL A N 1
ATOM 781 C CA . VAL A 1 98 ? 20.107 -1.139 -7.623 1.00 83.12 98 VAL A CA 1
ATOM 782 C C . VAL A 1 98 ? 19.980 0.069 -6.695 1.00 83.12 98 VAL A C 1
ATOM 784 O O . VAL A 1 98 ? 19.033 0.159 -5.925 1.00 83.12 98 VAL A O 1
ATOM 787 N N . GLN A 1 99 ? 20.949 0.981 -6.746 1.00 82.31 99 GLN A N 1
ATOM 788 C CA . GLN A 1 99 ? 21.021 2.154 -5.890 1.00 82.31 99 GLN A CA 1
ATOM 789 C C . GLN A 1 99 ? 19.860 3.107 -6.160 1.00 82.31 99 GLN A C 1
ATOM 791 O O . GLN A 1 99 ? 19.276 3.603 -5.205 1.00 82.31 99 GLN A O 1
ATOM 796 N N . GLU A 1 100 ? 19.502 3.311 -7.426 1.00 87.31 100 GLU A N 1
ATOM 797 C CA . GLU A 1 100 ? 18.354 4.140 -7.803 1.00 87.31 100 GLU A CA 1
ATOM 798 C C . GLU A 1 100 ? 17.038 3.505 -7.350 1.00 87.31 100 GLU A C 1
ATOM 800 O O . GLU A 1 100 ? 16.221 4.177 -6.730 1.00 87.31 100 GLU A O 1
ATOM 805 N N . LEU A 1 101 ? 16.861 2.195 -7.562 1.00 87.50 101 LEU A N 1
ATOM 806 C CA . LEU A 1 101 ? 15.660 1.486 -7.097 1.00 87.50 101 LEU A CA 1
ATOM 807 C C . LEU A 1 101 ? 15.556 1.472 -5.563 1.00 87.50 101 LEU A C 1
ATOM 809 O O . LEU A 1 101 ? 14.467 1.556 -5.006 1.00 87.50 101 LEU A O 1
ATOM 813 N N . ALA A 1 102 ? 16.690 1.366 -4.864 1.00 84.00 102 ALA A N 1
ATOM 814 C CA . 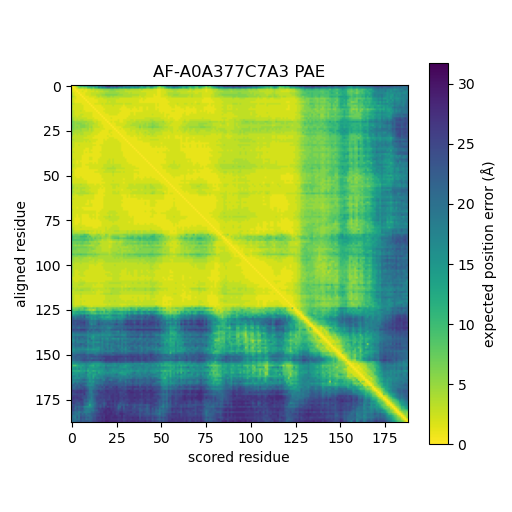ALA A 1 102 ? 16.743 1.458 -3.408 1.00 84.00 102 ALA A CA 1
ATOM 815 C C . ALA A 1 102 ? 16.371 2.853 -2.919 1.00 84.00 102 ALA A C 1
ATOM 817 O O . ALA A 1 102 ? 15.664 2.969 -1.924 1.00 84.00 102 ALA A O 1
ATOM 818 N N . GLN A 1 103 ? 16.866 3.889 -3.599 1.00 86.38 103 GLN A N 1
ATOM 819 C CA . GLN A 1 103 ? 16.589 5.269 -3.235 1.00 86.38 103 GLN A CA 1
ATOM 820 C C . GLN A 1 103 ? 15.100 5.581 -3.374 1.00 86.38 103 GLN A C 1
ATOM 822 O O . GLN A 1 103 ? 14.544 6.187 -2.473 1.00 86.38 103 GLN A O 1
ATOM 827 N N . GLU A 1 104 ? 14.438 5.065 -4.408 1.00 91.00 104 GLU A N 1
ATOM 828 C CA . GLU A 1 104 ? 12.987 5.197 -4.570 1.00 91.00 104 GLU A CA 1
ATOM 829 C C . GLU A 1 104 ? 12.206 4.646 -3.365 1.00 91.00 104 GLU A C 1
ATOM 831 O O . GLU A 1 104 ? 11.380 5.351 -2.793 1.00 91.00 104 GLU A O 1
ATOM 836 N N . MET A 1 105 ? 12.529 3.432 -2.900 1.00 90.06 105 MET A N 1
ATOM 837 C CA . MET A 1 105 ? 11.902 2.875 -1.691 1.00 90.06 105 MET A CA 1
ATOM 838 C C . MET A 1 105 ? 12.214 3.695 -0.433 1.00 90.06 105 MET A C 1
ATOM 840 O O . MET A 1 105 ? 11.380 3.818 0.462 1.00 90.06 105 MET A O 1
ATOM 844 N N . VAL A 1 106 ? 13.430 4.238 -0.327 1.00 88.38 106 VAL A N 1
ATOM 845 C CA . VAL A 1 106 ? 13.821 5.106 0.795 1.00 88.38 106 VAL A CA 1
ATOM 846 C C . VAL A 1 106 ? 13.010 6.398 0.781 1.00 88.38 106 VAL A C 1
ATOM 848 O O . VAL A 1 106 ? 12.504 6.797 1.828 1.00 88.38 106 VAL A O 1
ATOM 851 N N . ASP A 1 107 ? 12.844 7.013 -0.385 1.00 91.81 107 ASP A N 1
ATOM 852 C CA . ASP A 1 107 ? 12.090 8.251 -0.548 1.00 91.81 107 ASP A CA 1
ATOM 853 C C . ASP A 1 107 ? 10.607 8.034 -0.207 1.00 91.81 107 ASP A C 1
ATOM 855 O O . ASP A 1 107 ? 10.030 8.841 0.519 1.00 91.81 107 ASP A O 1
ATOM 859 N N . GLU A 1 108 ? 10.010 6.902 -0.591 1.00 94.19 108 GLU A N 1
ATOM 860 C CA . GLU A 1 108 ? 8.630 6.556 -0.207 1.00 94.19 108 GLU A CA 1
ATOM 861 C C . GLU A 1 108 ? 8.460 6.334 1.312 1.00 94.19 108 GLU A C 1
ATOM 863 O O . GLU A 1 108 ? 7.420 6.663 1.888 1.00 94.19 108 GLU A O 1
ATOM 868 N N . ILE A 1 109 ? 9.487 5.822 2.000 1.00 91.50 109 ILE A N 1
ATOM 869 C CA . ILE A 1 109 ? 9.478 5.629 3.464 1.00 91.50 109 ILE A CA 1
ATOM 870 C C . ILE A 1 109 ? 9.703 6.950 4.218 1.00 91.50 109 ILE A C 1
ATOM 872 O O . ILE A 1 109 ? 9.144 7.167 5.302 1.00 91.50 109 ILE A O 1
ATOM 876 N N . GLU A 1 110 ? 10.582 7.812 3.707 1.00 90.56 110 GLU A N 1
ATOM 877 C CA . GLU A 1 110 ? 11.040 9.007 4.41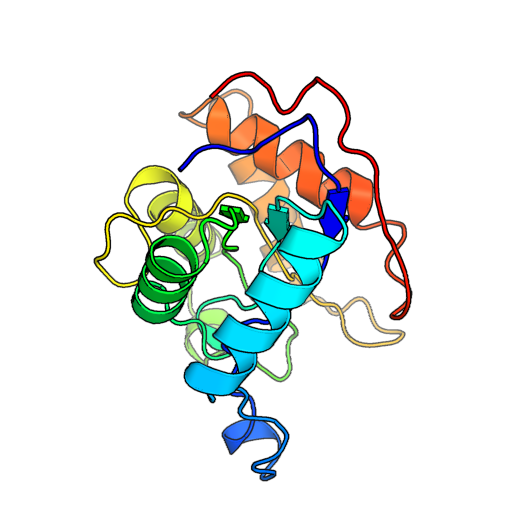9 1.00 90.56 110 GLU A CA 1
ATOM 878 C C . GLU A 1 110 ? 10.265 10.268 4.046 1.00 90.56 110 GLU A C 1
ATOM 880 O O . GLU A 1 110 ? 10.001 11.085 4.935 1.00 90.56 110 GLU A O 1
ATOM 885 N N . GLN A 1 111 ? 9.870 10.414 2.783 1.00 94.50 111 GLN A N 1
ATOM 886 C CA . GLN A 1 111 ? 9.257 11.624 2.233 1.00 94.50 111 GLN A CA 1
ATOM 887 C C . GLN A 1 111 ? 7.755 11.454 2.017 1.00 94.50 111 GLN A C 1
ATOM 889 O O . GLN A 1 111 ? 6.997 12.283 2.513 1.00 94.50 111 GLN A O 1
ATOM 894 N N . GLY A 1 112 ? 7.327 10.361 1.385 1.00 93.31 112 GLY A N 1
ATOM 895 C CA . GLY A 1 112 ? 5.916 10.082 1.104 1.00 93.31 112 GLY A CA 1
ATOM 896 C C . GLY A 1 112 ? 5.707 9.377 -0.234 1.00 93.31 112 GLY A C 1
ATOM 897 O O . GLY A 1 112 ? 6.623 9.292 -1.051 1.00 93.31 112 GLY A O 1
ATOM 898 N N . ILE A 1 113 ? 4.499 8.867 -0.447 1.00 95.69 113 ILE A N 1
ATOM 899 C CA . ILE A 1 113 ? 4.073 8.131 -1.641 1.00 95.69 113 ILE A CA 1
ATOM 900 C C . ILE A 1 113 ? 3.148 9.032 -2.470 1.00 95.69 113 ILE A C 1
ATOM 902 O O . ILE A 1 113 ? 2.329 9.766 -1.916 1.00 95.69 113 ILE A O 1
ATOM 906 N N . ASP A 1 114 ? 3.288 8.994 -3.796 1.00 92.88 114 ASP A N 1
ATOM 907 C CA . ASP A 1 114 ? 2.430 9.699 -4.766 1.00 92.88 114 ASP A CA 1
ATOM 908 C C . ASP A 1 114 ? 2.245 11.210 -4.516 1.00 92.88 114 ASP A C 1
ATOM 910 O O . ASP A 1 114 ? 1.221 11.794 -4.856 1.00 92.88 114 ASP A O 1
ATOM 914 N N . GLY A 1 115 ? 3.243 11.872 -3.918 1.00 94.00 115 GLY A N 1
ATOM 915 C CA . GLY A 1 115 ? 3.169 13.302 -3.586 1.00 94.00 115 GLY A CA 1
ATOM 916 C C . GLY A 1 115 ? 2.251 13.634 -2.402 1.00 94.00 115 GLY A C 1
ATOM 917 O O . GLY A 1 115 ? 1.982 14.809 -2.160 1.00 94.00 115 GLY A O 1
ATOM 918 N N . THR A 1 116 ? 1.795 12.621 -1.666 1.00 95.94 116 THR A N 1
ATOM 919 C CA . THR A 1 116 ? 0.985 12.756 -0.449 1.00 95.94 116 THR A CA 1
ATOM 920 C C . THR A 1 116 ? 1.852 12.711 0.813 1.00 95.94 116 THR A C 1
ATOM 922 O O . THR A 1 116 ? 3.041 12.383 0.774 1.00 95.94 116 THR A O 1
ATOM 925 N N . GLU A 1 117 ? 1.252 12.997 1.967 1.00 94.25 117 GLU A N 1
ATOM 926 C CA . GLU A 1 117 ? 1.883 12.835 3.278 1.00 94.25 117 GLU A CA 1
ATOM 927 C C . GLU A 1 117 ? 1.996 11.372 3.745 1.00 94.25 117 GLU A C 1
ATOM 929 O O . GLU A 1 117 ? 2.678 11.096 4.742 1.00 94.25 117 GLU A O 1
ATOM 934 N N . LEU A 1 118 ? 1.331 10.431 3.062 1.00 96.25 118 LEU A N 1
ATOM 935 C CA . LEU A 1 118 ? 1.362 9.016 3.417 1.00 96.25 118 LEU A CA 1
ATOM 936 C C . LEU A 1 118 ? 2.742 8.433 3.118 1.00 96.25 118 LEU A C 1
ATOM 938 O O . LEU A 1 118 ? 3.232 8.509 1.997 1.00 96.25 118 LEU A O 1
ATOM 942 N N . LYS A 1 119 ? 3.368 7.815 4.121 1.00 96.00 119 LYS A N 1
ATOM 943 C CA . LYS A 1 119 ? 4.698 7.201 4.002 1.00 96.00 119 LYS A CA 1
ATOM 944 C C . LYS A 1 119 ? 4.599 5.688 4.037 1.00 96.00 119 LYS A C 1
ATOM 946 O O . LYS A 1 119 ? 3.842 5.144 4.844 1.00 96.00 119 LYS A O 1
ATOM 951 N N . ALA A 1 120 ? 5.441 5.019 3.255 1.00 94.56 120 ALA A N 1
ATOM 952 C CA . ALA A 1 120 ? 5.554 3.570 3.300 1.00 94.56 120 ALA A CA 1
ATOM 953 C C . ALA A 1 120 ? 6.014 3.113 4.693 1.00 94.56 120 ALA A C 1
ATOM 955 O O . ALA A 1 120 ? 7.019 3.577 5.245 1.00 94.56 120 ALA A O 1
ATOM 956 N N . GLY A 1 121 ? 5.261 2.184 5.273 1.00 92.44 121 GLY A N 1
ATOM 957 C CA . GLY A 1 121 ? 5.554 1.560 6.556 1.00 92.44 121 GLY A CA 1
ATOM 958 C C . GLY A 1 121 ? 6.132 0.157 6.423 1.00 92.44 121 GLY A C 1
ATOM 959 O O . GLY A 1 121 ? 6.513 -0.428 7.428 1.00 92.44 121 GLY A O 1
ATOM 960 N N . ILE A 1 122 ? 6.235 -0.395 5.216 1.00 89.94 122 ILE A N 1
ATOM 961 C CA . ILE A 1 122 ? 6.833 -1.708 4.966 1.00 89.94 122 ILE A CA 1
ATOM 962 C C . ILE A 1 122 ? 7.438 -1.748 3.559 1.00 89.94 122 ILE A C 1
ATOM 964 O O . ILE A 1 122 ? 6.968 -1.066 2.656 1.00 89.94 122 ILE A O 1
ATOM 968 N N . ILE A 1 123 ? 8.480 -2.556 3.363 1.00 87.94 123 ILE A N 1
ATOM 969 C CA . ILE A 1 123 ? 8.969 -2.902 2.026 1.00 87.94 123 ILE A CA 1
ATOM 970 C C . ILE A 1 123 ? 8.290 -4.210 1.600 1.00 87.94 123 ILE A C 1
ATOM 972 O O . ILE A 1 123 ? 8.635 -5.269 2.135 1.00 87.94 123 ILE A O 1
ATOM 976 N N . ALA A 1 124 ? 7.308 -4.124 0.703 1.00 85.25 124 ALA A N 1
ATOM 977 C CA . ALA A 1 124 ? 6.459 -5.225 0.249 1.00 85.25 124 ALA A CA 1
ATOM 978 C C . ALA A 1 124 ? 5.612 -4.834 -0.993 1.00 85.25 124 ALA A C 1
ATOM 980 O O . ALA A 1 124 ? 5.696 -3.711 -1.466 1.00 85.25 124 ALA A O 1
ATOM 981 N N . GLU A 1 125 ? 4.826 -5.747 -1.565 1.00 81.31 125 GLU A N 1
ATOM 982 C CA . GLU A 1 125 ? 5.189 -7.162 -1.613 1.00 81.31 125 GLU A CA 1
ATOM 983 C C . GLU A 1 125 ? 6.333 -7.374 -2.611 1.00 81.31 125 GLU A C 1
ATOM 985 O O . GLU A 1 125 ? 6.330 -6.860 -3.728 1.00 81.31 125 GLU A O 1
ATOM 990 N N . ILE A 1 126 ? 7.356 -8.118 -2.187 1.00 77.81 126 ILE A N 1
ATOM 991 C CA . ILE A 1 126 ? 8.473 -8.488 -3.055 1.00 77.81 126 ILE A CA 1
ATOM 992 C C . ILE A 1 126 ? 8.297 -9.956 -3.430 1.00 77.81 126 ILE A C 1
ATOM 994 O O . ILE A 1 126 ? 8.655 -10.865 -2.670 1.00 77.81 126 ILE A O 1
ATOM 998 N N . GLY A 1 127 ? 7.720 -10.163 -4.611 1.00 65.38 127 GLY A N 1
ATOM 999 C CA . GLY A 1 127 ? 7.365 -11.469 -5.141 1.00 65.38 127 GLY A CA 1
ATOM 1000 C C . GLY A 1 127 ? 8.561 -12.215 -5.733 1.00 65.38 127 GLY A C 1
ATOM 1001 O O . GLY A 1 127 ? 9.553 -11.641 -6.184 1.00 65.38 127 GLY A O 1
ATOM 1002 N N . THR A 1 128 ? 8.472 -13.543 -5.763 1.00 60.88 128 THR A N 1
ATOM 1003 C CA . THR A 1 128 ? 9.358 -14.375 -6.585 1.00 60.88 128 THR A CA 1
ATOM 1004 C C . THR A 1 128 ? 8.537 -15.353 -7.394 1.00 60.88 128 THR A C 1
ATOM 1006 O O . THR A 1 128 ? 7.626 -15.966 -6.848 1.00 60.88 128 THR A O 1
ATOM 1009 N N . SER A 1 129 ? 8.896 -15.547 -8.662 1.00 59.47 129 SER A N 1
ATOM 1010 C CA . SER A 1 129 ? 8.220 -16.517 -9.521 1.00 59.47 129 SER A CA 1
ATOM 1011 C C . SER A 1 129 ? 8.344 -17.946 -8.980 1.00 59.47 129 SER A C 1
ATOM 1013 O O . SER A 1 129 ? 9.387 -18.340 -8.444 1.00 59.47 129 SER A O 1
ATOM 1015 N N . GLU A 1 130 ? 7.287 -18.732 -9.174 1.00 53.59 130 GLU A N 1
ATOM 1016 C CA . GLU A 1 130 ? 7.194 -20.121 -8.726 1.00 53.59 130 GLU A CA 1
ATOM 1017 C C . GLU A 1 130 ? 8.372 -20.977 -9.223 1.00 53.59 130 GLU A C 1
ATOM 1019 O O . GLU A 1 130 ? 8.763 -20.937 -10.394 1.00 53.59 130 GLU A O 1
ATOM 1024 N N . GLY A 1 131 ? 8.982 -21.733 -8.302 1.00 45.84 131 GLY A N 1
ATOM 1025 C CA . GLY A 1 131 ? 10.023 -22.725 -8.597 1.00 45.84 131 GLY A CA 1
ATOM 1026 C C . GLY A 1 131 ? 11.337 -22.183 -9.177 1.00 45.84 131 GLY A C 1
ATOM 1027 O O . GLY A 1 131 ? 12.245 -22.968 -9.450 1.00 45.84 131 GLY A O 1
ATOM 1028 N N . ARG A 1 132 ? 11.486 -20.864 -9.379 1.00 51.78 132 ARG A N 1
ATOM 1029 C CA . ARG A 1 132 ? 12.674 -20.271 -10.012 1.00 51.78 132 ARG A CA 1
ATOM 1030 C C . ARG A 1 132 ? 13.164 -19.043 -9.256 1.00 51.78 132 ARG A C 1
ATOM 1032 O O . ARG A 1 132 ? 12.679 -17.930 -9.432 1.00 51.78 132 ARG A O 1
ATOM 1039 N N . LEU A 1 133 ? 14.252 -19.220 -8.507 1.00 52.16 133 LEU A N 1
ATOM 1040 C CA . LEU A 1 133 ? 15.102 -18.111 -8.070 1.00 52.16 133 LEU A CA 1
ATOM 1041 C C . LEU A 1 133 ? 15.853 -17.525 -9.281 1.00 52.16 133 LEU A C 1
ATOM 1043 O O . LEU A 1 133 ? 16.998 -17.886 -9.560 1.00 52.16 133 LEU A O 1
ATOM 1047 N N . ARG A 1 134 ? 15.210 -16.623 -10.032 1.00 54.78 134 ARG A N 1
ATOM 1048 C CA . ARG A 1 134 ? 15.840 -15.939 -11.174 1.00 54.78 134 ARG A CA 1
ATOM 1049 C C . ARG A 1 134 ? 17.023 -15.057 -10.730 1.00 54.78 134 ARG A C 1
ATOM 1051 O O . ARG A 1 134 ? 17.118 -14.613 -9.583 1.00 54.78 134 ARG A O 1
ATOM 1058 N N . ARG A 1 135 ? 17.946 -14.791 -11.673 1.00 50.44 135 ARG A N 1
ATOM 1059 C CA . ARG A 1 135 ? 19.186 -13.981 -11.527 1.00 50.44 135 ARG A CA 1
ATOM 1060 C C . ARG A 1 135 ? 18.950 -12.617 -10.852 1.00 50.44 135 ARG A C 1
ATOM 1062 O O . ARG A 1 135 ? 19.833 -12.120 -10.154 1.00 50.44 135 ARG A O 1
ATOM 1069 N N . TRP A 1 136 ? 17.742 -12.079 -10.993 1.00 53.50 136 TRP A N 1
ATOM 1070 C CA . TRP A 1 136 ? 17.238 -10.853 -10.377 1.00 53.50 136 TRP A CA 1
ATOM 1071 C C . TRP A 1 136 ? 17.397 -10.788 -8.858 1.00 53.50 136 TRP A C 1
ATOM 1073 O O . TRP A 1 136 ? 17.840 -9.765 -8.338 1.00 53.50 136 TRP A O 1
ATOM 1083 N N . LYS A 1 137 ? 17.185 -11.895 -8.136 1.00 53.94 137 LYS A N 1
ATOM 1084 C CA . LYS A 1 137 ? 17.305 -11.901 -6.669 1.00 53.94 137 LYS A CA 1
ATOM 1085 C C . LYS A 1 137 ? 18.721 -11.556 -6.184 1.00 53.94 137 LYS A C 1
ATOM 1087 O O . LYS A 1 137 ? 18.900 -10.861 -5.187 1.00 53.94 137 LYS A O 1
ATOM 1092 N N . ARG A 1 138 ? 19.739 -12.024 -6.920 1.00 51.91 138 ARG A N 1
ATOM 1093 C CA . ARG A 1 138 ? 21.159 -11.730 -6.657 1.00 51.91 138 ARG A CA 1
ATOM 1094 C C . ARG A 1 138 ? 21.563 -10.331 -7.087 1.00 51.91 138 ARG A C 1
ATOM 1096 O O . ARG A 1 138 ? 22.416 -9.739 -6.439 1.00 51.91 138 ARG A O 1
ATOM 1103 N N . ARG A 1 139 ? 20.975 -9.829 -8.173 1.00 56.31 139 ARG A N 1
ATOM 1104 C CA . ARG A 1 139 ? 21.334 -8.526 -8.730 1.00 56.31 139 ARG A CA 1
ATOM 1105 C C . ARG A 1 139 ? 20.661 -7.371 -7.993 1.00 56.31 139 ARG A C 1
ATOM 1107 O O . ARG A 1 139 ? 21.319 -6.362 -7.821 1.00 56.31 139 ARG A O 1
ATOM 1114 N N . TYR A 1 140 ? 19.424 -7.527 -7.520 1.00 59.31 140 TYR A N 1
ATOM 1115 C CA . TYR A 1 140 ? 18.642 -6.419 -6.962 1.00 59.31 140 TYR A CA 1
ATOM 1116 C C . TYR A 1 140 ? 18.260 -6.653 -5.506 1.00 59.31 140 TYR A C 1
ATOM 1118 O O . TYR A 1 140 ? 18.657 -5.871 -4.654 1.00 59.31 140 TYR A O 1
ATOM 1126 N N . LEU A 1 141 ? 17.595 -7.764 -5.185 1.00 58.53 141 LEU A N 1
ATOM 1127 C CA . LEU A 1 141 ? 17.075 -8.042 -3.837 1.00 58.53 141 LEU A CA 1
ATOM 1128 C C . LEU A 1 141 ? 18.161 -8.145 -2.754 1.00 58.53 141 LEU A C 1
ATOM 1130 O O . LEU A 1 141 ? 18.013 -7.586 -1.671 1.00 58.53 141 LEU A O 1
ATOM 1134 N N . LEU A 1 142 ? 19.255 -8.871 -3.018 1.00 57.84 142 LEU A N 1
ATOM 1135 C CA . LEU A 1 142 ? 20.350 -9.018 -2.050 1.00 57.84 142 LEU A CA 1
ATOM 1136 C C . LEU A 1 142 ? 21.129 -7.703 -1.846 1.00 57.84 142 LEU A C 1
ATOM 1138 O O . LEU A 1 142 ? 21.3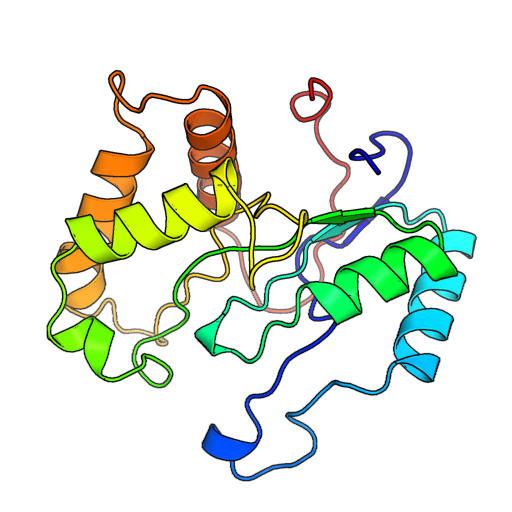91 -7.357 -0.692 1.00 57.84 142 LEU A O 1
ATOM 1142 N N . PRO A 1 143 ? 21.465 -6.940 -2.901 1.00 56.97 143 PRO A N 1
ATOM 1143 C CA . PRO A 1 143 ? 22.056 -5.612 -2.747 1.00 56.97 143 PRO A CA 1
ATOM 1144 C C . PRO A 1 143 ? 21.113 -4.574 -2.118 1.00 56.97 143 PRO A C 1
ATOM 1146 O O . PRO A 1 143 ? 21.572 -3.782 -1.297 1.00 56.97 143 PRO A O 1
ATOM 1149 N N . LEU A 1 144 ? 19.810 -4.619 -2.420 1.00 58.16 144 LEU A N 1
ATOM 1150 C CA . LEU A 1 144 ? 18.766 -3.824 -1.757 1.00 58.16 144 LEU A CA 1
ATOM 1151 C C . LEU A 1 144 ? 18.716 -4.129 -0.264 1.00 58.16 144 LEU A C 1
ATOM 1153 O O . LEU A 1 144 ? 18.861 -3.226 0.556 1.00 58.16 144 LEU A O 1
ATOM 1157 N N . ARG A 1 145 ? 18.635 -5.417 0.098 1.00 57.62 145 ARG A N 1
ATOM 1158 C CA . ARG A 1 145 ? 18.748 -5.869 1.488 1.00 57.62 145 ARG A CA 1
ATOM 1159 C C . ARG A 1 145 ? 20.011 -5.309 2.130 1.00 57.62 145 ARG A C 1
ATOM 1161 O O . ARG A 1 145 ? 19.933 -4.743 3.216 1.00 57.62 145 ARG A O 1
ATOM 1168 N N . TRP A 1 146 ? 21.166 -5.457 1.479 1.00 50.03 146 TRP A N 1
ATOM 1169 C CA . TRP A 1 146 ? 22.437 -4.976 2.019 1.00 50.03 146 TRP A CA 1
ATOM 1170 C C . TRP A 1 146 ? 22.405 -3.472 2.274 1.00 50.03 146 TRP A C 1
ATOM 1172 O O . TRP A 1 146 ? 22.765 -3.056 3.366 1.00 50.03 146 TRP A O 1
ATOM 1182 N N . ARG A 1 147 ? 21.926 -2.670 1.317 1.00 60.88 147 ARG A N 1
ATOM 1183 C CA . ARG A 1 147 ? 21.880 -1.203 1.396 1.00 60.88 147 ARG A CA 1
ATOM 1184 C C . ARG A 1 147 ? 20.930 -0.708 2.488 1.00 60.88 147 ARG A C 1
ATOM 1186 O O . ARG A 1 147 ? 21.318 0.137 3.285 1.00 60.88 147 ARG A O 1
ATOM 1193 N N . ILE A 1 148 ? 19.724 -1.266 2.547 1.00 55.16 148 ILE A N 1
ATOM 1194 C CA . ILE A 1 148 ? 18.654 -0.845 3.462 1.00 55.16 148 ILE A CA 1
ATOM 1195 C C . ILE A 1 148 ? 18.945 -1.306 4.906 1.00 55.16 148 ILE A C 1
ATOM 1197 O O . ILE A 1 148 ? 18.544 -0.658 5.871 1.00 55.16 148 ILE A O 1
ATOM 1201 N N . THR A 1 149 ? 19.701 -2.397 5.086 1.00 53.69 149 THR A N 1
ATOM 1202 C CA . THR A 1 149 ? 20.053 -2.921 6.423 1.00 53.69 149 THR A CA 1
ATOM 1203 C C . THR A 1 149 ? 21.415 -2.464 6.948 1.00 53.69 149 THR A C 1
ATOM 1205 O O . THR A 1 149 ? 21.799 -2.873 8.048 1.00 53.69 149 THR A O 1
ATOM 1208 N N . ARG A 1 150 ? 22.157 -1.618 6.214 1.00 53.66 150 ARG A N 1
ATOM 1209 C CA . ARG A 1 150 ? 23.502 -1.220 6.638 1.00 53.66 150 ARG A CA 1
ATOM 1210 C C . ARG A 1 150 ? 23.512 -0.456 7.974 1.00 53.66 150 ARG A C 1
ATOM 1212 O O . ARG A 1 150 ? 22.608 0.335 8.253 1.00 53.66 150 ARG A O 1
ATOM 1219 N N . PRO A 1 151 ? 24.600 -0.581 8.758 1.00 46.50 151 PRO A N 1
ATOM 1220 C CA . PRO A 1 151 ? 24.851 0.240 9.939 1.00 46.50 151 PRO A CA 1
ATOM 1221 C C . PRO A 1 151 ? 25.035 1.740 9.661 1.00 46.50 151 PRO A C 1
ATOM 1223 O O . PRO A 1 151 ? 25.050 2.511 10.618 1.00 46.50 151 PRO A O 1
ATOM 1226 N N . ASP A 1 152 ? 25.161 2.153 8.396 1.00 51.47 152 ASP A N 1
ATOM 1227 C CA . ASP A 1 152 ? 25.241 3.546 7.931 1.00 51.47 152 ASP A CA 1
ATOM 1228 C C . ASP A 1 152 ? 23.913 4.054 7.322 1.00 51.47 152 ASP A C 1
ATOM 1230 O O . ASP A 1 152 ? 23.800 5.242 7.021 1.00 51.47 152 ASP A O 1
ATOM 1234 N N . ALA A 1 153 ? 22.891 3.191 7.167 1.00 52.47 153 ALA A N 1
ATOM 1235 C CA . ALA A 1 153 ? 21.580 3.589 6.658 1.00 52.47 153 ALA A CA 1
ATOM 1236 C C . ALA A 1 153 ? 20.998 4.657 7.594 1.00 52.47 153 ALA A C 1
ATOM 1238 O O . ALA A 1 153 ? 20.822 4.398 8.792 1.00 52.47 153 ALA A O 1
ATOM 1239 N N . ARG A 1 154 ? 20.785 5.862 7.051 1.00 53.06 154 ARG A N 1
ATOM 1240 C CA . ARG A 1 154 ? 20.638 7.124 7.799 1.00 53.06 154 ARG A CA 1
ATOM 1241 C C . ARG A 1 154 ? 19.450 7.158 8.763 1.00 53.06 154 ARG A C 1
ATOM 1243 O O . ARG A 1 154 ? 19.494 7.917 9.724 1.00 53.06 154 ARG A O 1
ATOM 1250 N N . SER A 1 155 ? 18.437 6.315 8.565 1.00 56.53 155 SER A N 1
ATOM 1251 C CA . SER A 1 155 ? 17.217 6.324 9.374 1.00 56.53 155 SER A CA 1
ATOM 1252 C C . SER A 1 155 ? 17.032 5.050 10.211 1.00 56.53 155 SER A C 1
ATOM 1254 O O . SER A 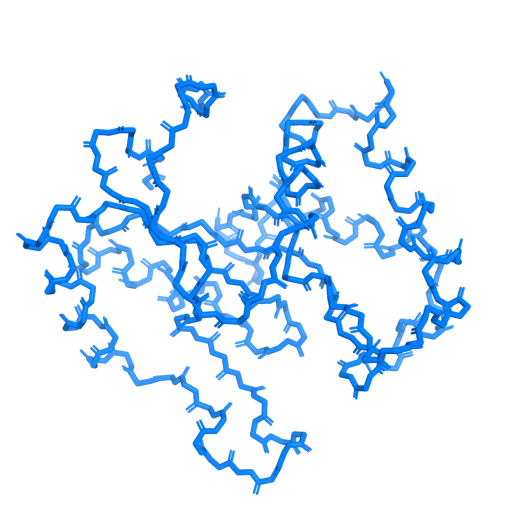1 155 ? 16.951 3.940 9.667 1.00 56.53 155 SER A O 1
ATOM 1256 N N . PRO A 1 156 ? 16.890 5.175 11.547 1.00 62.81 156 PRO A N 1
ATOM 1257 C CA . PRO A 1 156 ? 16.498 4.075 12.428 1.00 62.81 156 PRO A CA 1
ATOM 1258 C C . PRO A 1 156 ? 15.184 3.394 12.014 1.00 62.81 156 PRO A C 1
ATOM 1260 O O . PRO A 1 156 ? 15.023 2.197 12.264 1.00 62.81 156 PRO A O 1
ATOM 1263 N N . ARG A 1 157 ? 14.271 4.128 11.357 1.00 62.75 157 ARG A N 1
ATOM 1264 C CA . ARG A 1 157 ? 12.976 3.623 10.870 1.00 62.75 157 ARG A CA 1
ATOM 1265 C C . ARG A 1 157 ? 13.179 2.574 9.779 1.00 62.75 157 ARG A C 1
ATOM 1267 O O . ARG A 1 157 ? 12.713 1.447 9.924 1.00 62.75 157 ARG A O 1
ATOM 1274 N N . ILE A 1 158 ? 13.991 2.887 8.769 1.00 57.84 158 ILE A N 1
ATOM 1275 C CA . ILE A 1 158 ? 14.321 1.983 7.654 1.00 57.84 158 ILE A CA 1
ATOM 1276 C C . ILE A 1 158 ? 14.883 0.648 8.163 1.00 57.84 158 ILE A C 1
ATOM 1278 O O . ILE A 1 158 ? 14.472 -0.428 7.725 1.00 57.84 158 ILE A O 1
ATOM 1282 N N . ARG A 1 159 ? 15.771 0.694 9.163 1.00 60.22 159 ARG A N 1
ATOM 1283 C CA . ARG A 1 159 ? 16.381 -0.519 9.731 1.00 60.22 159 ARG A CA 1
ATOM 1284 C C . ARG A 1 159 ? 15.402 -1.421 10.476 1.00 60.22 159 ARG A C 1
ATOM 1286 O O . ARG A 1 159 ? 15.683 -2.616 10.611 1.00 60.22 159 ARG A O 1
ATOM 1293 N N . ARG A 1 160 ? 14.321 -0.872 11.040 1.00 62.69 160 ARG A N 1
ATOM 1294 C CA . ARG A 1 160 ? 13.275 -1.666 11.709 1.00 62.69 160 ARG A CA 1
ATOM 1295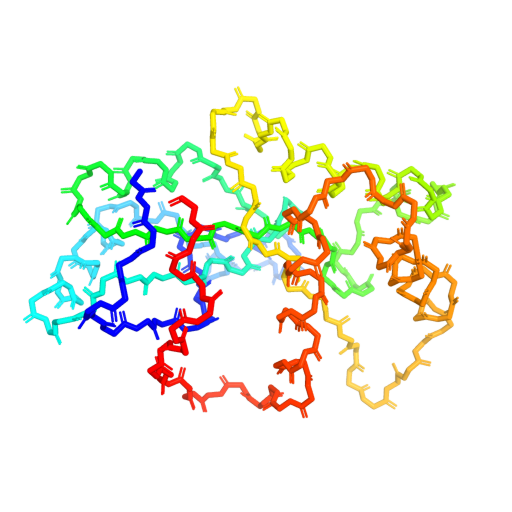 C C . ARG A 1 160 ? 12.357 -2.311 10.676 1.00 62.69 160 ARG A C 1
ATOM 1297 O O . ARG A 1 160 ? 12.142 -3.518 10.750 1.00 62.69 160 ARG A O 1
ATOM 1304 N N . LEU A 1 161 ? 11.928 -1.549 9.669 1.00 58.00 161 LEU A N 1
ATOM 1305 C CA . LEU A 1 161 ? 11.040 -2.035 8.607 1.00 58.00 161 LEU A CA 1
ATOM 1306 C C . LEU A 1 161 ? 11.680 -3.154 7.781 1.00 58.00 161 LEU A C 1
ATOM 1308 O O . LEU A 1 161 ? 11.074 -4.206 7.578 1.00 58.00 161 LEU A O 1
ATOM 1312 N N . ALA A 1 162 ? 12.951 -2.984 7.407 1.00 54.69 162 ALA A N 1
ATOM 1313 C CA . ALA A 1 162 ? 13.706 -3.994 6.671 1.00 54.69 162 ALA A CA 1
ATOM 1314 C C . ALA A 1 162 ? 13.936 -5.287 7.468 1.00 54.69 162 ALA A C 1
ATOM 1316 O O . ALA A 1 162 ? 14.083 -6.356 6.883 1.00 54.69 162 ALA A O 1
ATOM 1317 N N . ARG A 1 163 ? 13.975 -5.216 8.806 1.00 55.38 163 ARG A N 1
ATOM 1318 C CA . ARG A 1 163 ? 14.045 -6.410 9.663 1.00 55.38 163 ARG A CA 1
ATOM 1319 C C . ARG A 1 163 ? 12.699 -7.123 9.755 1.00 55.38 163 ARG A C 1
ATOM 1321 O O . ARG A 1 163 ? 12.672 -8.350 9.716 1.00 55.38 163 ARG A O 1
ATOM 1328 N N . TRP A 1 164 ? 11.607 -6.370 9.867 1.00 48.72 164 TRP A N 1
ATOM 1329 C CA . TRP A 1 164 ? 10.269 -6.930 10.048 1.00 48.72 164 TRP A CA 1
ATOM 1330 C C . TRP A 1 164 ? 9.731 -7.605 8.782 1.00 48.72 164 TRP A C 1
ATOM 1332 O O . TRP A 1 164 ? 9.422 -8.797 8.825 1.00 48.72 164 TRP A O 1
ATOM 1342 N N . GLY A 1 165 ? 9.732 -6.904 7.639 1.00 49.72 165 GLY A N 1
ATOM 1343 C CA . GLY A 1 165 ? 9.263 -7.469 6.365 1.00 49.72 165 GLY A CA 1
ATOM 1344 C C . GLY A 1 165 ? 10.017 -8.744 5.963 1.00 49.72 165 GLY A C 1
ATOM 1345 O O . GLY A 1 165 ? 9.468 -9.632 5.319 1.00 49.72 165 GLY A O 1
ATOM 1346 N N . TRP A 1 166 ? 11.264 -8.892 6.421 1.00 51.50 166 TRP A N 1
ATOM 1347 C CA . TRP A 1 166 ? 12.126 -10.015 6.059 1.00 51.50 166 TRP A CA 1
ATOM 1348 C C . TRP A 1 166 ? 12.032 -11.239 6.966 1.00 51.50 166 TRP A C 1
ATOM 1350 O O . TRP A 1 166 ? 12.248 -12.358 6.498 1.00 51.50 166 TRP A O 1
ATOM 1360 N N . ASN A 1 167 ? 11.665 -11.066 8.235 1.00 42.62 167 ASN A N 1
ATOM 1361 C CA . ASN A 1 167 ? 11.397 -12.201 9.119 1.00 42.62 167 ASN A CA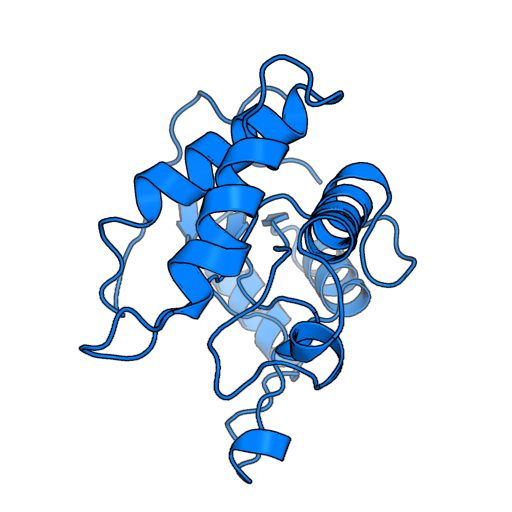 1
ATOM 1362 C C . ASN A 1 167 ? 10.071 -12.898 8.767 1.00 42.62 167 ASN A C 1
ATOM 1364 O O . ASN A 1 167 ? 9.986 -14.120 8.879 1.00 42.62 167 ASN A O 1
ATOM 1368 N N . ASN A 1 168 ? 9.086 -12.155 8.249 1.00 41.16 168 ASN A N 1
ATOM 1369 C CA . ASN A 1 168 ? 7.801 -12.706 7.795 1.00 41.16 168 ASN A CA 1
ATOM 1370 C C . ASN A 1 168 ? 7.848 -13.292 6.369 1.00 41.16 168 ASN A C 1
ATOM 1372 O O . ASN A 1 168 ? 7.000 -14.098 5.992 1.00 41.16 168 ASN A O 1
ATOM 1376 N N . TRP A 1 169 ? 8.889 -12.975 5.596 1.00 40.41 169 TRP A N 1
ATOM 1377 C CA . TRP A 1 169 ? 9.086 -13.454 4.224 1.00 40.41 169 TRP A CA 1
ATOM 1378 C C . TRP A 1 169 ? 9.279 -14.975 4.093 1.00 40.41 169 TRP A C 1
ATOM 1380 O O . TRP A 1 169 ? 9.055 -15.546 3.028 1.00 40.41 169 TRP A O 1
ATOM 1390 N N . ARG A 1 170 ? 9.687 -15.668 5.165 1.00 31.08 170 ARG A N 1
ATOM 1391 C CA . ARG A 1 170 ? 9.917 -17.125 5.135 1.00 31.08 170 ARG A CA 1
ATOM 1392 C C . ARG A 1 170 ? 8.637 -17.972 5.144 1.00 31.08 170 ARG A C 1
ATOM 1394 O O . ARG A 1 170 ? 8.756 -19.181 4.968 1.00 31.08 170 ARG A O 1
ATOM 1401 N N . TYR A 1 171 ? 7.454 -17.377 5.328 1.00 31.45 171 TYR A N 1
ATOM 1402 C CA . TYR A 1 171 ? 6.233 -18.129 5.652 1.00 31.45 171 TYR A CA 1
ATOM 1403 C C . TYR A 1 171 ? 4.995 -17.829 4.791 1.00 31.45 171 TYR A C 1
ATOM 1405 O O . TYR A 1 171 ? 3.935 -18.377 5.075 1.00 31.45 171 TYR A O 1
ATOM 1413 N N . CYS A 1 172 ? 5.085 -17.030 3.723 1.00 31.30 172 CYS A N 1
ATOM 1414 C CA . CYS A 1 172 ? 3.906 -16.748 2.894 1.00 31.30 172 CYS A CA 1
ATOM 1415 C C . CYS A 1 172 ? 3.499 -17.961 2.033 1.00 31.30 172 CYS A C 1
ATOM 1417 O O . CYS A 1 172 ? 4.063 -18.204 0.965 1.00 31.30 172 CYS A O 1
ATOM 1419 N N . LYS A 1 173 ? 2.494 -18.710 2.507 1.00 24.88 173 LYS A N 1
ATOM 1420 C CA . LYS A 1 173 ? 1.499 -19.390 1.664 1.00 24.88 173 LYS A CA 1
ATOM 1421 C C . LYS A 1 173 ? 0.230 -18.517 1.585 1.00 24.88 173 LYS A C 1
ATOM 1423 O O . LYS A 1 173 ? 0.005 -17.745 2.511 1.00 24.88 173 LYS A O 1
ATOM 1428 N N . PRO A 1 174 ? -0.581 -18.618 0.514 1.00 29.20 174 PRO A N 1
ATOM 1429 C CA . PRO A 1 174 ? -1.478 -17.537 0.080 1.00 29.20 174 PRO A CA 1
ATOM 1430 C C . PRO A 1 174 ? -2.761 -17.310 0.890 1.00 29.20 174 PRO A C 1
ATOM 1432 O O . PRO A 1 174 ? -3.582 -16.512 0.461 1.00 29.20 174 PRO A O 1
ATOM 1435 N N . THR A 1 175 ? -3.005 -17.998 2.002 1.00 25.80 175 THR A N 1
ATOM 1436 C CA . THR A 1 175 ? -4.324 -17.944 2.651 1.00 25.80 175 THR A CA 1
ATOM 1437 C C . THR A 1 175 ? -4.201 -18.067 4.163 1.00 25.80 175 THR A C 1
ATOM 1439 O O . THR A 1 175 ? -3.705 -19.077 4.657 1.00 25.80 175 THR A O 1
ATOM 1442 N N . GLU A 1 176 ? -4.698 -17.034 4.847 1.00 27.34 176 GLU A N 1
ATOM 1443 C CA . GLU A 1 176 ? -4.912 -16.895 6.294 1.00 27.34 176 GLU A CA 1
ATOM 1444 C C . GLU A 1 176 ? -3.665 -16.725 7.171 1.00 27.34 176 GLU A C 1
ATOM 1446 O O . GLU A 1 176 ? -3.074 -17.692 7.642 1.00 27.34 176 GLU A O 1
ATOM 1451 N N . LEU A 1 177 ? -3.329 -15.470 7.499 1.00 29.30 177 LEU A N 1
ATOM 1452 C CA . LEU A 1 177 ? -2.510 -15.145 8.671 1.00 29.30 177 LEU A CA 1
ATOM 1453 C C . LEU A 1 177 ? -3.044 -13.893 9.388 1.00 29.30 177 LEU A C 1
ATOM 1455 O O . LEU A 1 177 ? -2.661 -12.762 9.094 1.00 29.30 177 LEU A O 1
ATOM 1459 N N . ILE A 1 178 ? -3.905 -14.117 10.385 1.00 24.55 178 ILE A N 1
ATOM 1460 C CA . ILE A 1 178 ? -4.223 -13.134 11.428 1.00 24.55 178 ILE A CA 1
ATOM 1461 C C . ILE A 1 178 ? -3.081 -13.180 12.452 1.00 24.55 178 ILE A C 1
ATOM 1463 O O . ILE A 1 178 ? -2.898 -14.185 13.140 1.00 24.55 178 ILE A O 1
ATOM 1467 N N . PHE A 1 179 ? -2.308 -12.098 12.575 1.00 32.78 179 PHE A N 1
ATOM 1468 C CA . PHE A 1 179 ? -1.235 -11.993 13.567 1.00 32.78 179 PHE A CA 1
ATOM 1469 C C . PHE A 1 179 ? -1.590 -10.994 14.674 1.00 32.78 179 PHE A C 1
ATOM 1471 O O . PHE A 1 179 ? -1.986 -9.858 14.413 1.00 32.78 179 PHE A O 1
ATOM 1478 N N . ARG A 1 180 ? -1.355 -11.384 15.934 1.00 22.67 180 ARG A N 1
ATOM 1479 C CA . ARG A 1 180 ? -1.203 -10.433 17.046 1.00 22.67 180 ARG A CA 1
ATOM 1480 C C . ARG A 1 180 ? 0.158 -9.752 16.915 1.00 22.67 180 ARG A C 1
ATOM 1482 O O . ARG A 1 180 ? 1.190 -10.423 16.952 1.00 22.67 180 ARG A O 1
ATOM 1489 N N . ALA A 1 181 ? 0.161 -8.433 16.748 1.00 28.83 181 ALA A N 1
ATOM 1490 C CA . ALA A 1 181 ? 1.384 -7.652 16.637 1.00 28.83 181 ALA A CA 1
ATOM 1491 C C . ALA A 1 181 ? 2.222 -7.747 17.925 1.00 28.83 181 ALA A C 1
ATOM 1493 O O . ALA A 1 181 ? 1.720 -7.601 19.037 1.00 28.83 181 ALA A O 1
ATOM 1494 N N . SER A 1 182 ? 3.520 -8.005 17.762 1.00 28.28 182 SER A N 1
ATOM 1495 C CA . SER A 1 182 ? 4.504 -7.942 18.842 1.00 28.28 182 SER A CA 1
ATOM 1496 C C . SER A 1 182 ? 4.677 -6.485 19.311 1.00 28.28 182 SER A C 1
ATOM 1498 O O . SER A 1 182 ? 4.747 -5.594 18.458 1.00 28.28 182 SER A O 1
ATOM 1500 N N . PRO A 1 183 ? 4.827 -6.215 20.623 1.00 27.31 183 PRO A N 1
ATOM 1501 C CA . PRO A 1 183 ? 4.951 -4.864 21.197 1.00 27.31 183 PRO A CA 1
ATOM 1502 C C . PRO A 1 183 ? 6.215 -4.081 20.775 1.00 27.31 183 PRO A C 1
ATOM 1504 O O . PRO A 1 183 ? 6.491 -3.007 21.297 1.00 27.31 183 PRO A O 1
ATOM 1507 N N . LEU A 1 184 ? 7.002 -4.590 19.824 1.00 29.20 184 LEU A N 1
ATOM 1508 C CA . LEU A 1 184 ? 8.189 -3.923 19.277 1.00 29.20 184 LEU A CA 1
ATOM 1509 C C . LEU A 1 184 ? 7.881 -2.933 18.136 1.00 29.20 184 LEU A C 1
ATOM 1511 O O . LEU A 1 184 ? 8.787 -2.220 17.698 1.00 29.20 184 LEU A O 1
ATOM 1515 N N . VAL A 1 185 ? 6.628 -2.861 17.671 1.00 31.94 185 VAL A N 1
ATOM 1516 C CA . VAL A 1 185 ? 6.163 -1.834 16.713 1.00 31.94 185 VAL A CA 1
ATOM 1517 C C . VAL A 1 185 ? 5.720 -0.545 17.433 1.00 31.94 185 VAL A C 1
ATOM 1519 O O . VAL A 1 185 ? 5.620 0.507 16.813 1.00 31.94 185 VAL A O 1
ATOM 1522 N N . THR A 1 186 ? 5.564 -0.578 18.760 1.00 25.70 186 THR A N 1
ATOM 1523 C CA . THR A 1 186 ? 4.933 0.472 19.583 1.00 25.70 186 THR A CA 1
ATOM 1524 C C . THR A 1 186 ? 5.815 1.688 19.909 1.00 25.70 186 THR A C 1
ATOM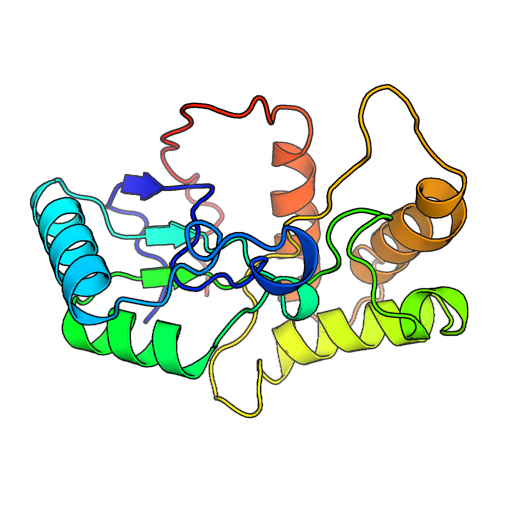 1526 O O . THR A 1 186 ? 5.656 2.316 20.950 1.00 25.70 186 THR A O 1
ATOM 1529 N N . ALA A 1 187 ? 6.766 2.042 19.048 1.00 23.88 187 ALA A N 1
ATOM 1530 C CA . ALA A 1 187 ? 7.540 3.274 19.207 1.00 23.88 187 ALA A CA 1
ATOM 1531 C C . ALA A 1 187 ? 7.678 3.983 17.858 1.00 23.88 187 ALA A C 1
ATOM 1533 O O . ALA A 1 187 ? 8.732 3.915 17.214 1.00 23.88 187 ALA A O 1
ATOM 1534 N N . ILE A 1 188 ? 6.578 4.613 17.444 1.00 28.27 188 ILE A N 1
ATOM 1535 C CA . ILE A 1 188 ? 6.520 5.735 16.502 1.00 28.27 188 ILE A CA 1
ATOM 1536 C C . ILE A 1 188 ? 5.663 6.801 17.172 1.00 28.27 188 ILE A C 1
ATOM 1538 O O . ILE A 1 188 ? 4.568 6.425 17.645 1.00 28.27 188 ILE A O 1
#